Protein AF-A0A9D6UHB9-F1 (afdb_monomer_lite)

Foldseek 3Di:
DPPLVVLVVLLVVLCVVLVVVVVLLVVLVVCVVPVVVVQVVLCVVKHDDDDDDQFWADDDPPFDFDDPVLLVVLLCVVCVQWDFDDWDDAPDQGGWIKTATHHPPQLDPPDGQWIWTAHRGPRDTSDTGDPVPDMPSRVVNSCSVSQNCLSSVPPVRNVVNVVSVCSVVSSVVSVVVNVVVVVVVVVVVVD

Sequence (191 aa):
ASAERLAYDVHRRVGIYCAAILLVMLSTGIAMIFKPATRSVTTLFSPVRPKIDFGKSKPLPGQSPIGVGAAVAVADEIFPDGRLHWILLPSAPSGVYVVGKQSDDEPNQTKTSRNVGVDQYSGEVLQVQDRNGFTAGEKFLEWLFPLHSGEAFGAVGRSIVLFIGLTPLALYVTGFLRWRQRRRGRRRAKY

pLDDT: mean 92.65, std 6.05, range [52.09, 97.88]

Secondary structure (DSSP, 8-state):
--HHHHHHHHHHHHHHHHHHHHHHHHHHHHHHHSHHHHHHHHHTTS--PPPPP-----PPTTPPPPPHHHHHHHHHHH-TTPEEEEEEPP-STT-EEEEEEE-TT-S-SSS-SEEEEEETTT--EEEEE-GGG--HHHHHHHHHHHHHHSGGGHHHHHHHHHHHHHHHHHHHHHHHHHHHHHHHHHHHTT-

Structure (mmCIF, N/CA/C/O backbone):
data_AF-A0A9D6UHB9-F1
#
_entry.id   AF-A0A9D6UHB9-F1
#
loop_
_atom_site.group_PDB
_atom_site.id
_atom_site.type_symbol
_atom_site.label_atom_id
_atom_site.label_alt_id
_atom_site.label_comp_id
_atom_site.label_asym_id
_atom_site.label_entity_id
_atom_site.label_seq_id
_atom_site.pdbx_PDB_ins_code
_atom_site.Cartn_x
_atom_site.Cartn_y
_atom_site.Cartn_z
_atom_site.occupancy
_atom_site.B_iso_or_equiv
_atom_site.auth_seq_id
_atom_site.auth_comp_id
_atom_site.auth_asym_id
_atom_site.auth_atom_id
_atom_site.pdbx_PDB_model_num
ATOM 1 N N . ALA A 1 1 ? 23.467 -4.713 -37.713 1.00 59.69 1 ALA A N 1
ATOM 2 C CA . ALA A 1 1 ? 23.248 -3.283 -37.385 1.00 59.69 1 ALA A CA 1
ATOM 3 C C . ALA A 1 1 ? 24.400 -2.780 -36.511 1.00 59.69 1 ALA A C 1
ATOM 5 O O . ALA A 1 1 ? 24.871 -3.552 -35.688 1.00 59.69 1 ALA A O 1
ATOM 6 N N . SER A 1 2 ? 24.877 -1.536 -36.677 1.00 84.19 2 SER A N 1
ATOM 7 C CA . SER A 1 2 ? 25.920 -0.977 -35.791 1.00 84.19 2 SER A CA 1
ATOM 8 C C . SER A 1 2 ? 25.420 -0.920 -34.341 1.00 84.19 2 SER A C 1
ATOM 10 O O . SER A 1 2 ? 24.263 -0.558 -34.112 1.00 84.19 2 SER A O 1
ATOM 12 N N . ALA A 1 3 ? 26.290 -1.226 -33.372 1.00 82.38 3 ALA A N 1
ATOM 13 C CA . ALA A 1 3 ? 25.985 -1.167 -31.937 1.00 82.38 3 ALA A CA 1
ATOM 14 C C . ALA A 1 3 ? 25.422 0.202 -31.501 1.00 82.38 3 ALA A C 1
ATOM 16 O O . ALA A 1 3 ? 24.657 0.304 -30.543 1.00 82.38 3 ALA A O 1
ATOM 17 N N . GLU A 1 4 ? 25.758 1.262 -32.239 1.00 84.19 4 GLU A N 1
ATOM 18 C CA . GLU A 1 4 ? 25.218 2.599 -32.018 1.00 84.19 4 GLU A CA 1
ATOM 19 C C . GLU A 1 4 ? 23.741 2.747 -32.385 1.00 84.19 4 GLU A C 1
AT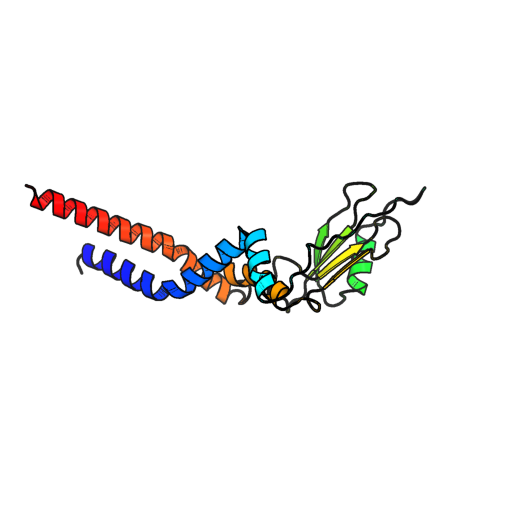OM 21 O O . GLU A 1 4 ? 22.981 3.397 -31.665 1.00 84.19 4 GLU A O 1
ATOM 26 N N . ARG A 1 5 ? 23.340 2.154 -33.516 1.00 87.56 5 ARG A N 1
ATOM 27 C CA . ARG A 1 5 ? 21.947 2.163 -33.974 1.00 87.56 5 ARG A CA 1
ATOM 28 C C . ARG A 1 5 ? 21.094 1.293 -33.061 1.00 87.56 5 ARG A C 1
ATOM 30 O O . ARG A 1 5 ? 20.035 1.734 -32.642 1.00 87.56 5 ARG A O 1
ATOM 37 N N . LEU A 1 6 ? 21.617 0.135 -32.652 1.00 89.88 6 LEU A N 1
ATOM 38 C CA . LEU A 1 6 ? 20.925 -0.767 -31.733 1.00 89.88 6 LEU A CA 1
ATOM 39 C C . LEU A 1 6 ? 20.586 -0.090 -30.395 1.00 89.88 6 LEU A C 1
ATOM 41 O O . LEU A 1 6 ? 19.433 -0.122 -29.978 1.00 89.88 6 LEU A O 1
ATOM 45 N N . ALA A 1 7 ? 21.556 0.567 -29.746 1.00 90.31 7 ALA A N 1
ATOM 46 C CA . ALA A 1 7 ? 21.314 1.246 -28.469 1.00 90.31 7 ALA A CA 1
ATOM 47 C C . ALA A 1 7 ? 20.257 2.358 -28.590 1.00 90.31 7 ALA A C 1
ATOM 49 O O . ALA A 1 7 ? 19.406 2.503 -27.716 1.00 90.31 7 ALA A O 1
ATOM 50 N N . TYR A 1 8 ? 20.293 3.124 -29.684 1.00 91.88 8 TYR A N 1
ATOM 51 C CA . TYR A 1 8 ? 19.308 4.171 -29.950 1.00 91.88 8 TYR A CA 1
ATOM 52 C C . TYR A 1 8 ? 17.908 3.602 -30.226 1.00 91.88 8 TYR A C 1
ATOM 54 O O . TYR A 1 8 ? 16.931 4.084 -29.653 1.00 91.88 8 TYR A O 1
ATOM 62 N N . ASP A 1 9 ? 17.810 2.571 -31.066 1.00 93.25 9 ASP A N 1
ATOM 63 C CA . ASP A 1 9 ? 16.535 1.964 -31.449 1.00 93.25 9 ASP A CA 1
ATOM 64 C C . ASP A 1 9 ? 15.857 1.285 -30.258 1.00 93.25 9 ASP A C 1
ATOM 66 O O . ASP A 1 9 ? 14.656 1.471 -30.059 1.00 93.25 9 ASP A O 1
ATOM 70 N N . VAL A 1 10 ? 16.619 0.557 -29.432 1.00 92.69 10 VAL A N 1
ATOM 71 C CA . VAL A 1 10 ? 16.109 -0.054 -28.196 1.00 92.69 10 VAL A CA 1
ATOM 72 C C . VAL A 1 10 ? 15.600 1.025 -27.247 1.00 92.69 10 VAL A C 1
ATOM 74 O O . VAL A 1 10 ? 14.451 0.947 -26.823 1.00 92.69 10 VAL A O 1
ATOM 77 N N . HIS A 1 11 ? 16.396 2.065 -26.972 1.00 95.00 11 HIS A N 1
ATOM 78 C CA . HIS A 1 11 ? 15.985 3.150 -26.077 1.00 95.00 11 HIS A CA 1
ATOM 79 C C . HIS A 1 11 ? 14.681 3.808 -26.542 1.00 95.00 11 HIS A C 1
ATOM 81 O O . HIS A 1 11 ? 13.745 3.971 -25.762 1.00 95.00 11 HIS A O 1
ATOM 87 N N . ARG A 1 12 ? 14.597 4.155 -27.834 1.00 95.12 12 ARG A N 1
ATOM 88 C CA . ARG A 1 12 ? 13.430 4.838 -28.403 1.00 95.12 12 ARG A CA 1
ATOM 89 C C . ARG A 1 12 ? 12.178 3.966 -28.361 1.00 95.12 12 ARG A C 1
ATOM 91 O O . ARG A 1 12 ? 11.119 4.453 -27.981 1.00 95.12 12 ARG A O 1
ATOM 98 N N . ARG A 1 13 ? 12.288 2.699 -28.775 1.00 95.31 13 ARG A N 1
ATOM 99 C CA . ARG A 1 13 ? 11.146 1.774 -28.855 1.00 95.31 13 ARG A CA 1
ATOM 100 C C . ARG A 1 13 ? 10.652 1.383 -27.470 1.00 95.31 13 ARG A C 1
ATOM 102 O O . ARG A 1 13 ? 9.473 1.531 -27.188 1.00 95.31 13 ARG A O 1
ATOM 109 N N . VAL A 1 14 ? 11.552 0.942 -26.595 1.00 94.25 14 VAL A N 1
ATOM 110 C CA . VAL A 1 14 ? 11.188 0.580 -25.220 1.00 94.25 14 VAL A CA 1
ATOM 111 C C . VAL A 1 14 ? 10.579 1.787 -24.505 1.00 94.25 14 VAL A C 1
ATOM 113 O O . VAL A 1 14 ? 9.529 1.664 -23.885 1.00 94.25 14 VAL A O 1
ATOM 116 N N . GLY A 1 15 ? 11.175 2.972 -24.668 1.00 94.31 15 GLY A N 1
ATOM 117 C CA . GLY A 1 15 ? 10.653 4.202 -24.083 1.00 94.31 15 GLY A CA 1
ATOM 118 C C . GLY A 1 15 ? 9.221 4.503 -24.519 1.00 94.31 15 GLY A C 1
ATOM 119 O O . GLY A 1 15 ? 8.365 4.692 -23.663 1.00 94.31 15 GLY A O 1
ATOM 120 N N . ILE A 1 16 ? 8.937 4.510 -25.828 1.00 95.50 16 ILE A N 1
ATOM 121 C CA . ILE A 1 16 ? 7.604 4.885 -26.328 1.00 95.50 16 ILE A CA 1
ATOM 122 C C . ILE A 1 16 ? 6.527 3.852 -25.977 1.00 95.50 16 ILE A C 1
ATOM 124 O O . ILE A 1 16 ? 5.425 4.239 -25.601 1.00 95.50 16 ILE A O 1
ATOM 128 N N . TYR A 1 17 ? 6.842 2.554 -26.042 1.00 95.00 17 TYR A N 1
ATOM 129 C CA . TYR A 1 17 ? 5.866 1.500 -25.748 1.00 95.00 17 TYR A CA 1
ATOM 130 C C . TYR A 1 17 ? 5.566 1.379 -24.252 1.00 95.00 17 TYR A C 1
ATOM 132 O O . TYR A 1 17 ? 4.432 1.095 -23.878 1.00 95.00 17 TYR A O 1
ATOM 140 N N . CYS A 1 18 ? 6.551 1.631 -23.389 1.00 95.75 18 CYS A N 1
ATOM 141 C CA . CYS A 1 18 ? 6.365 1.540 -21.942 1.00 95.75 18 CYS A CA 1
ATOM 142 C C . CYS A 1 18 ? 5.934 2.866 -21.297 1.00 95.75 18 CYS A C 1
ATOM 144 O O . CYS A 1 18 ? 5.540 2.853 -20.133 1.00 95.75 18 CYS A O 1
ATOM 146 N N . ALA A 1 19 ? 5.978 3.998 -22.012 1.00 95.19 19 ALA A N 1
ATOM 147 C CA . ALA A 1 19 ? 5.733 5.333 -21.453 1.00 95.19 19 ALA A CA 1
ATOM 148 C C . ALA A 1 19 ? 4.401 5.449 -20.701 1.00 95.19 19 ALA A C 1
ATOM 150 O O . ALA A 1 19 ? 4.377 5.967 -19.588 1.00 95.19 19 ALA A O 1
ATOM 151 N N . ALA A 1 20 ? 3.308 4.946 -21.281 1.00 93.94 20 ALA A N 1
ATOM 152 C CA . ALA A 1 20 ? 1.986 5.035 -20.664 1.00 93.94 20 ALA A CA 1
ATOM 153 C C . ALA A 1 20 ? 1.929 4.289 -19.319 1.00 93.94 20 ALA A C 1
ATOM 155 O O . ALA A 1 20 ? 1.454 4.834 -18.325 1.00 93.94 20 ALA A O 1
ATOM 156 N N . ILE A 1 21 ? 2.473 3.070 -19.262 1.00 93.06 21 ILE A N 1
ATOM 157 C CA . ILE A 1 21 ? 2.468 2.263 -18.034 1.00 93.06 21 ILE A CA 1
ATOM 158 C C . ILE A 1 21 ? 3.448 2.842 -17.006 1.00 93.06 21 ILE A C 1
ATOM 160 O O . ILE A 1 21 ? 3.121 2.932 -15.825 1.00 93.06 21 ILE A O 1
ATOM 164 N N . LEU A 1 22 ? 4.616 3.320 -17.446 1.00 95.44 22 LEU A N 1
ATOM 165 C CA . LEU A 1 22 ? 5.566 4.022 -16.581 1.00 95.44 22 LEU A CA 1
ATOM 166 C C . LEU A 1 22 ? 4.965 5.291 -15.975 1.00 95.44 22 LEU A C 1
ATOM 168 O O . LEU A 1 22 ? 5.241 5.589 -14.816 1.00 95.44 22 LEU A O 1
ATOM 172 N N . LEU A 1 23 ? 4.128 6.017 -16.720 1.00 95.56 23 LEU A N 1
ATOM 173 C CA . LEU A 1 23 ? 3.424 7.187 -16.203 1.00 95.56 23 LEU A CA 1
ATOM 174 C C . LEU A 1 23 ? 2.442 6.791 -15.095 1.00 95.56 23 LEU A C 1
ATOM 176 O O . LEU A 1 23 ? 2.453 7.409 -14.036 1.00 95.56 23 LEU A O 1
ATOM 180 N N . VAL A 1 24 ? 1.662 5.723 -15.286 1.00 94.25 24 VAL A N 1
ATOM 181 C CA . VAL A 1 24 ? 0.773 5.191 -14.237 1.00 94.25 24 VAL A CA 1
ATOM 182 C C . VAL A 1 24 ? 1.570 4.766 -13.000 1.00 94.25 24 VAL A C 1
ATOM 184 O O . VAL A 1 24 ? 1.197 5.113 -11.876 1.00 94.25 24 VAL A O 1
ATOM 187 N N . MET A 1 25 ? 2.693 4.065 -13.177 1.00 95.88 25 MET A N 1
ATOM 188 C CA . MET A 1 25 ? 3.566 3.664 -12.068 1.00 95.88 25 MET A CA 1
ATOM 189 C C . MET A 1 25 ? 4.157 4.867 -11.329 1.00 95.88 25 MET A C 1
ATOM 191 O O . MET A 1 25 ? 4.183 4.881 -10.099 1.00 95.88 25 MET A O 1
ATOM 195 N N . LEU A 1 26 ? 4.591 5.894 -12.061 1.00 96.00 26 LEU A N 1
ATOM 196 C CA . LEU A 1 26 ? 5.088 7.138 -11.486 1.00 96.00 26 LEU A CA 1
ATOM 197 C C . LEU A 1 26 ? 3.994 7.842 -10.677 1.00 96.00 26 LEU A C 1
ATOM 199 O O . LEU A 1 26 ? 4.214 8.174 -9.515 1.00 96.00 26 LEU A O 1
ATOM 203 N N . SER A 1 27 ? 2.808 8.033 -11.258 1.00 95.56 27 SER A N 1
ATOM 204 C CA . SER A 1 27 ? 1.685 8.709 -10.604 1.00 95.56 27 SER A CA 1
ATOM 205 C C . SER A 1 27 ? 1.232 7.978 -9.342 1.00 95.56 27 SER A C 1
ATOM 207 O O . SER A 1 27 ? 1.066 8.605 -8.298 1.00 95.56 27 SER A O 1
ATOM 209 N N . THR A 1 28 ? 1.087 6.652 -9.402 1.00 95.81 28 THR A N 1
ATOM 210 C CA . THR A 1 28 ? 0.731 5.835 -8.231 1.00 95.81 28 THR A CA 1
ATOM 211 C C . THR A 1 28 ? 1.837 5.842 -7.172 1.00 95.81 28 THR A C 1
ATOM 213 O O . THR A 1 28 ? 1.540 5.975 -5.987 1.00 95.81 28 THR A O 1
ATOM 216 N N . GLY A 1 29 ? 3.112 5.796 -7.572 1.00 95.56 29 GLY A N 1
ATOM 217 C CA . GLY A 1 29 ? 4.254 5.900 -6.658 1.00 95.56 29 GLY A CA 1
ATOM 218 C C . GLY A 1 29 ? 4.295 7.236 -5.910 1.00 95.56 29 GLY A C 1
ATOM 219 O O . GLY A 1 29 ? 4.386 7.256 -4.681 1.00 95.56 29 GLY A O 1
ATOM 220 N N . ILE A 1 30 ? 4.140 8.351 -6.635 1.00 96.38 30 ILE A N 1
ATOM 221 C CA . ILE A 1 30 ? 4.024 9.705 -6.063 1.00 96.38 30 ILE A CA 1
ATOM 222 C C . ILE A 1 30 ? 2.832 9.772 -5.100 1.00 96.38 30 ILE A C 1
ATOM 224 O O . ILE A 1 30 ? 2.956 10.286 -3.988 1.00 96.38 30 ILE A O 1
ATOM 228 N N . ALA A 1 31 ? 1.689 9.211 -5.494 1.00 95.75 31 ALA A N 1
ATOM 229 C CA . ALA A 1 31 ? 0.485 9.229 -4.676 1.00 95.75 31 ALA A CA 1
ATOM 230 C C . ALA A 1 31 ? 0.645 8.452 -3.352 1.00 95.75 31 ALA A C 1
ATOM 232 O O . ALA A 1 31 ? 0.109 8.832 -2.310 1.00 95.75 31 ALA A O 1
ATOM 233 N N . MET A 1 32 ? 1.416 7.363 -3.357 1.00 94.75 32 MET A N 1
ATOM 234 C CA . MET A 1 32 ? 1.655 6.561 -2.156 1.00 94.75 32 MET A CA 1
ATOM 235 C C . MET A 1 32 ? 2.674 7.173 -1.193 1.00 94.75 32 MET A C 1
ATOM 237 O O . MET A 1 32 ? 2.571 6.929 0.015 1.00 94.75 32 MET A O 1
ATOM 241 N N . ILE A 1 33 ? 3.653 7.933 -1.697 1.00 95.94 33 ILE A N 1
ATOM 242 C CA . ILE A 1 33 ? 4.673 8.572 -0.854 1.00 95.94 33 ILE A CA 1
ATOM 243 C C . ILE A 1 33 ? 4.160 9.893 -0.262 1.00 95.94 33 ILE A C 1
ATOM 245 O O . ILE A 1 33 ? 4.313 10.125 0.936 1.00 95.94 33 ILE A O 1
ATOM 249 N N . PHE A 1 34 ? 3.444 10.712 -1.040 1.00 95.50 34 PHE A N 1
ATOM 250 C CA . PHE A 1 34 ? 2.913 12.008 -0.600 1.00 95.50 34 PHE A CA 1
ATOM 251 C C . PHE A 1 34 ? 1.454 11.924 -0.127 1.00 95.50 34 PHE A C 1
ATOM 253 O O . PHE A 1 34 ? 0.611 12.732 -0.515 1.00 95.50 34 PHE A O 1
ATOM 260 N N . LYS A 1 35 ? 1.152 10.967 0.762 1.00 92.19 35 LYS A N 1
ATOM 261 C CA . LYS A 1 35 ? -0.225 10.664 1.208 1.00 92.19 35 LYS A CA 1
ATOM 262 C C . LYS A 1 35 ? -1.053 11.880 1.647 1.00 92.19 35 LYS A C 1
ATOM 264 O O . LYS A 1 35 ? -2.229 11.907 1.289 1.00 92.19 35 LYS A O 1
ATOM 269 N N . PRO A 1 36 ? -0.520 12.864 2.408 1.00 93.88 36 PRO A N 1
ATOM 270 C CA . PRO A 1 36 ? -1.302 14.041 2.784 1.00 93.88 36 PRO A CA 1
ATOM 271 C C . PRO A 1 36 ? -1.751 14.842 1.559 1.00 93.88 36 PRO A C 1
ATOM 273 O O . PRO A 1 36 ? -2.936 15.121 1.421 1.00 93.88 36 PRO A O 1
ATOM 276 N N . ALA A 1 37 ? -0.830 15.115 0.628 1.00 95.12 37 ALA A N 1
ATOM 277 C CA . ALA A 1 37 ? -1.132 15.837 -0.604 1.00 95.12 37 ALA A CA 1
ATOM 278 C C . ALA A 1 37 ? -2.114 15.056 -1.487 1.00 95.12 37 ALA A C 1
ATOM 280 O O . ALA A 1 37 ? -3.079 15.622 -1.991 1.00 95.12 37 ALA A O 1
ATOM 281 N N . THR A 1 38 ? -1.919 13.743 -1.625 1.00 95.56 38 THR A N 1
ATOM 282 C CA . THR A 1 38 ? -2.836 12.879 -2.378 1.00 95.56 38 THR A CA 1
ATOM 283 C C . THR A 1 38 ? -4.233 12.897 -1.782 1.00 95.56 38 THR A C 1
ATOM 285 O O . THR A 1 38 ? -5.186 13.089 -2.524 1.00 95.56 38 THR A O 1
ATOM 288 N N . ARG A 1 39 ? -4.370 12.779 -0.455 1.00 94.50 39 ARG A N 1
ATOM 289 C CA . ARG A 1 39 ? -5.669 12.892 0.220 1.00 94.50 39 ARG A CA 1
ATOM 290 C C . ARG A 1 39 ? -6.323 14.246 -0.046 1.00 94.50 39 ARG A C 1
ATOM 292 O O . ARG A 1 39 ? -7.484 14.255 -0.433 1.00 94.50 39 ARG A O 1
ATOM 299 N N . SER A 1 40 ? -5.587 15.351 0.088 1.00 94.50 40 SER A N 1
ATOM 300 C CA . SER A 1 40 ? -6.104 16.699 -0.193 1.00 94.50 40 SER A CA 1
ATOM 301 C C . SER A 1 40 ? -6.598 16.849 -1.634 1.00 94.50 40 SER A C 1
ATOM 303 O O . SER A 1 40 ? -7.678 17.385 -1.866 1.00 94.50 40 SER A O 1
ATOM 305 N N . VAL A 1 41 ? -5.849 16.340 -2.614 1.00 95.06 41 VAL A N 1
ATOM 306 C CA . VAL A 1 41 ? -6.275 16.376 -4.021 1.00 95.06 41 VAL A CA 1
ATOM 307 C C . VAL A 1 41 ? -7.497 15.485 -4.238 1.00 95.06 41 VAL A C 1
ATOM 309 O O . VAL A 1 41 ? -8.453 15.914 -4.873 1.00 95.06 41 VAL A O 1
ATOM 312 N N . THR A 1 42 ? -7.519 14.274 -3.677 1.00 95.94 42 THR A N 1
ATOM 313 C CA . THR A 1 42 ? -8.672 13.368 -3.786 1.00 95.94 42 THR A CA 1
ATOM 314 C C . THR A 1 42 ? -9.934 13.981 -3.177 1.00 95.94 42 THR A C 1
ATOM 316 O O . THR A 1 42 ? -11.003 13.843 -3.769 1.00 95.94 42 THR A O 1
ATOM 319 N N . THR A 1 43 ? -9.821 14.723 -2.067 1.00 95.38 43 THR A N 1
ATOM 320 C CA . THR A 1 43 ? -10.969 15.405 -1.443 1.00 95.38 43 THR A CA 1
ATOM 321 C C . THR A 1 43 ? -11.630 16.461 -2.325 1.00 95.38 43 THR A C 1
ATOM 323 O O . THR A 1 43 ? -12.801 16.754 -2.106 1.00 95.38 43 THR A O 1
ATOM 326 N N . LEU A 1 44 ? -10.938 16.980 -3.348 1.00 95.88 44 LEU A N 1
ATOM 327 C CA . LEU A 1 44 ? -11.537 17.888 -4.335 1.00 95.88 44 LEU A CA 1
ATOM 328 C C . LEU A 1 44 ? -12.560 17.184 -5.241 1.00 95.88 44 LEU A C 1
ATOM 330 O O . LEU A 1 44 ? -13.430 17.844 -5.798 1.00 95.88 44 LEU A O 1
ATOM 334 N N . PHE A 1 45 ? -12.456 15.860 -5.392 1.00 95.31 45 PHE A N 1
ATOM 335 C CA . PHE A 1 45 ? -13.311 15.059 -6.275 1.00 95.31 45 PHE A CA 1
ATOM 336 C C . PHE A 1 45 ? -14.284 14.155 -5.508 1.00 95.31 45 PHE A C 1
ATOM 338 O O . PHE A 1 45 ? -15.379 13.880 -5.986 1.00 95.31 45 PHE A O 1
ATOM 345 N N . SER A 1 46 ? -13.893 13.666 -4.329 1.00 96.75 46 SER A N 1
ATOM 346 C CA . SER A 1 46 ? -14.738 12.849 -3.455 1.00 96.75 46 SER A CA 1
ATOM 347 C C . SER A 1 46 ? -14.283 12.984 -2.002 1.00 96.75 46 SER A C 1
ATOM 349 O O . SER A 1 46 ? -13.081 12.893 -1.755 1.00 96.75 46 SER A O 1
ATOM 351 N N . PRO A 1 47 ? -15.198 13.063 -1.018 1.00 94.62 47 PRO A N 1
ATOM 352 C CA . PRO A 1 47 ? -14.836 13.088 0.397 1.00 94.62 47 PRO A CA 1
ATOM 353 C C . PRO A 1 47 ? -13.936 11.908 0.773 1.00 94.62 47 PRO A C 1
ATOM 355 O O . PRO A 1 47 ? -14.145 10.797 0.290 1.00 94.62 47 PRO A O 1
ATOM 358 N N . VAL A 1 48 ? -12.958 12.132 1.646 1.00 93.56 48 VAL A N 1
ATOM 359 C CA . VAL A 1 48 ? -12.094 11.088 2.214 1.00 93.56 48 VAL A CA 1
ATOM 360 C C . VAL A 1 48 ? -12.135 11.259 3.720 1.00 93.56 48 VAL A C 1
ATOM 362 O O . VAL A 1 48 ? -11.823 12.343 4.218 1.00 93.56 48 VAL A O 1
ATOM 365 N N . ARG A 1 49 ? -12.523 10.216 4.456 1.00 91.25 49 ARG A N 1
ATOM 366 C CA . ARG A 1 49 ? -12.616 10.328 5.910 1.00 91.25 49 ARG A CA 1
ATOM 367 C C . ARG A 1 49 ? -11.224 10.487 6.534 1.00 91.25 49 ARG A C 1
ATOM 369 O O . ARG A 1 49 ? -10.209 10.043 5.969 1.00 91.25 49 ARG A O 1
ATOM 376 N N . PRO A 1 50 ? -11.152 11.103 7.725 1.00 88.12 50 PRO A N 1
ATOM 377 C CA . PRO A 1 50 ? -9.958 11.047 8.552 1.00 88.12 50 PRO A CA 1
ATOM 378 C C . PRO A 1 50 ? -9.473 9.607 8.733 1.00 88.12 50 PRO A C 1
ATOM 380 O O . PRO A 1 50 ? -10.209 8.640 8.534 1.00 88.12 50 PRO A O 1
ATOM 383 N N . LYS A 1 51 ? -8.193 9.452 9.081 1.00 85.38 51 LYS A N 1
ATOM 384 C CA . LYS A 1 51 ? -7.683 8.128 9.446 1.00 85.38 51 LYS A CA 1
ATOM 385 C C . LYS A 1 51 ? -8.523 7.604 10.614 1.00 85.38 51 LYS A C 1
ATOM 387 O O . LYS A 1 51 ? -8.769 8.356 11.551 1.00 85.38 51 LYS A O 1
ATOM 392 N N . ILE A 1 52 ? -8.950 6.347 10.523 1.00 87.75 52 ILE A N 1
ATOM 393 C CA . ILE A 1 52 ? -9.767 5.737 11.563 1.00 87.75 52 ILE A CA 1
ATOM 394 C C . ILE A 1 52 ? -9.001 5.718 12.891 1.00 87.75 52 ILE A C 1
ATOM 396 O O . ILE A 1 52 ? -7.806 5.403 12.921 1.00 87.75 52 ILE A O 1
ATOM 400 N N . ASP A 1 53 ? -9.693 6.099 13.956 1.00 91.38 53 ASP A N 1
ATOM 401 C CA . ASP A 1 53 ? -9.245 5.941 15.332 1.00 91.38 53 ASP A CA 1
ATOM 402 C C . ASP A 1 53 ? -9.995 4.737 15.904 1.00 91.38 53 ASP A C 1
ATOM 404 O O . ASP A 1 53 ? -11.223 4.717 15.893 1.00 91.38 53 ASP A O 1
ATOM 408 N N . PHE A 1 54 ? -9.261 3.714 16.342 1.00 92.00 54 PHE A N 1
ATOM 409 C CA . PHE A 1 54 ? -9.854 2.509 16.933 1.00 92.00 54 PHE A CA 1
ATOM 410 C C . PHE A 1 54 ? -10.221 2.706 18.412 1.00 92.00 54 PHE A C 1
ATOM 412 O O . PHE A 1 54 ? -10.636 1.759 19.076 1.00 92.00 54 PHE A O 1
ATOM 419 N N . GLY A 1 55 ? -10.075 3.928 18.930 1.00 90.81 55 GLY A N 1
ATOM 420 C CA . GLY A 1 55 ? -10.413 4.278 20.296 1.00 90.81 55 GLY A CA 1
ATOM 421 C C . GLY A 1 55 ? -9.346 3.831 21.291 1.00 90.81 55 GLY A C 1
ATOM 422 O O . GLY A 1 55 ? -8.173 3.641 20.961 1.00 90.81 55 GLY A O 1
ATOM 423 N N . LYS A 1 56 ? -9.759 3.707 22.552 1.00 93.69 56 LYS A N 1
ATOM 424 C CA . LYS A 1 56 ? -8.910 3.282 23.668 1.00 93.69 56 LYS A CA 1
ATOM 425 C C . LYS A 1 56 ? -9.673 2.290 24.521 1.00 93.69 56 LYS A C 1
ATOM 427 O O . LYS A 1 56 ? -10.841 2.539 24.817 1.00 93.69 56 LYS A O 1
ATOM 432 N N . SER A 1 57 ? -8.990 1.242 24.968 1.00 92.88 57 SER A N 1
ATOM 433 C CA . SER A 1 57 ? -9.598 0.320 25.920 1.00 92.88 57 SER A CA 1
ATOM 434 C C . SER A 1 57 ? -9.686 0.936 27.307 1.00 92.88 57 SER A C 1
ATOM 436 O O . SER A 1 57 ? -8.871 1.795 27.678 1.00 92.88 57 SER A O 1
ATOM 438 N N . LYS A 1 58 ? -10.656 0.471 28.090 1.00 92.19 58 LYS A N 1
ATOM 439 C CA . LYS A 1 58 ? -10.857 0.902 29.476 1.00 92.19 58 LYS A CA 1
ATOM 440 C C . LYS A 1 58 ? -10.489 -0.229 30.437 1.00 92.19 58 LYS A C 1
ATOM 442 O O . LYS A 1 58 ? -11.227 -1.206 30.512 1.00 92.19 58 LYS A O 1
ATOM 447 N N . PRO A 1 59 ? -9.393 -0.095 31.207 1.00 88.38 59 PRO A N 1
ATOM 448 C CA . PRO A 1 59 ? -9.048 -1.065 32.237 1.00 88.38 59 PRO A CA 1
ATOM 449 C C . PRO A 1 59 ? -10.193 -1.278 33.220 1.00 88.38 59 PRO A C 1
ATOM 451 O O . PRO A 1 59 ? -10.642 -0.335 33.875 1.00 88.38 59 PRO A O 1
ATOM 454 N N . LEU A 1 60 ? -10.639 -2.526 33.335 1.00 85.81 60 LEU A N 1
ATOM 455 C CA . LEU A 1 60 ? -11.618 -2.937 34.330 1.00 85.81 60 LEU A CA 1
ATOM 456 C C . LEU A 1 60 ? -10.880 -3.468 35.572 1.00 85.81 60 LEU A C 1
ATOM 458 O O . LEU A 1 60 ? -10.019 -4.344 35.439 1.00 85.81 60 LEU A O 1
ATOM 462 N N . PRO A 1 61 ? -11.164 -2.947 36.784 1.00 84.25 61 PRO A N 1
ATOM 463 C CA . PRO A 1 61 ? -10.489 -3.388 38.001 1.00 84.25 61 PRO A CA 1
ATOM 464 C C . PRO A 1 61 ? -10.603 -4.903 38.203 1.00 84.25 61 PRO A C 1
ATOM 466 O O . PRO A 1 61 ? -11.700 -5.455 38.206 1.00 84.25 61 PRO A O 1
ATOM 469 N N . GLY A 1 62 ? -9.462 -5.574 38.383 1.00 81.94 62 GLY A N 1
ATOM 470 C CA . GLY A 1 62 ? -9.409 -7.015 38.648 1.00 81.94 62 GLY A CA 1
ATOM 471 C C . GLY A 1 62 ? -9.647 -7.920 37.435 1.00 81.94 62 GLY A C 1
ATOM 472 O O . GLY A 1 62 ? -9.622 -9.137 37.599 1.00 81.94 62 GLY A O 1
ATOM 473 N N . GLN A 1 63 ? -9.837 -7.371 36.230 1.00 85.44 63 GLN A N 1
ATOM 474 C CA . GLN A 1 63 ? -9.927 -8.168 35.007 1.00 85.44 63 GLN A CA 1
ATOM 475 C C . GLN A 1 63 ? -8.602 -8.169 34.248 1.00 85.44 63 GLN A C 1
ATOM 477 O O . GLN A 1 63 ? -7.984 -7.129 34.011 1.00 85.44 63 GLN A O 1
ATOM 482 N N . SER A 1 64 ? -8.167 -9.361 33.851 1.00 88.50 64 SER A N 1
ATOM 483 C CA . SER A 1 64 ? -7.092 -9.510 32.874 1.00 88.50 64 SER A CA 1
ATOM 484 C C . SER A 1 64 ? -7.623 -9.244 31.463 1.00 88.50 64 SER A C 1
ATOM 486 O O . SER A 1 64 ? -8.803 -9.497 31.215 1.00 88.50 64 SER A O 1
ATOM 488 N N . PRO A 1 65 ? -6.775 -8.764 30.537 1.00 92.69 65 PRO A N 1
ATOM 489 C CA . PRO A 1 65 ? -7.172 -8.632 29.148 1.00 92.69 65 PRO A CA 1
ATOM 490 C C . PRO A 1 65 ? -7.659 -9.959 28.560 1.00 92.69 65 PRO A C 1
ATOM 492 O O . PRO A 1 65 ? -7.151 -11.030 28.907 1.00 92.69 65 PRO A O 1
ATOM 495 N N . ILE A 1 66 ? -8.620 -9.881 27.645 1.00 94.56 66 ILE A N 1
ATOM 496 C CA . ILE A 1 66 ? -9.106 -11.021 26.878 1.00 94.56 66 ILE A CA 1
ATOM 497 C C . ILE A 1 66 ? -7.965 -11.649 26.073 1.00 94.56 66 ILE A C 1
ATOM 499 O O . ILE A 1 66 ? -7.014 -10.988 25.653 1.00 94.56 66 ILE A O 1
ATOM 503 N N . GLY A 1 67 ? -8.076 -12.950 25.819 1.00 94.12 67 GLY A N 1
ATOM 504 C CA . GLY A 1 67 ? -7.144 -13.638 24.935 1.00 94.12 67 GLY A CA 1
ATOM 505 C C . GLY A 1 67 ? -7.301 -13.191 23.479 1.00 94.12 67 GLY A C 1
ATOM 506 O O . GLY A 1 67 ? -8.392 -12.841 23.032 1.00 94.12 67 GLY A O 1
ATOM 507 N N . VAL A 1 68 ? -6.221 -13.309 22.702 1.00 95.69 68 VAL A N 1
ATOM 508 C CA . VAL A 1 68 ? -6.216 -13.013 21.255 1.00 95.69 68 VAL A CA 1
ATOM 509 C C . VAL A 1 68 ? -7.322 -13.772 20.514 1.00 95.69 68 VAL A C 1
ATOM 511 O O . VAL A 1 68 ? -7.977 -13.206 19.647 1.00 95.69 68 VAL A O 1
ATOM 514 N N . GLY A 1 69 ? -7.572 -15.033 20.884 1.00 96.19 69 GLY A N 1
ATOM 515 C CA . GLY A 1 69 ? -8.632 -15.843 20.279 1.00 96.19 69 GLY A CA 1
ATOM 516 C C . GLY A 1 69 ? -10.036 -15.262 20.475 1.00 96.19 69 GLY A C 1
ATOM 517 O O . GLY A 1 69 ? -10.843 -15.340 19.558 1.00 96.19 69 GLY A O 1
ATOM 518 N N . ALA A 1 70 ? -10.309 -14.619 21.616 1.00 96.31 70 ALA A N 1
ATOM 519 C CA . ALA A 1 70 ? -11.594 -13.962 21.857 1.00 96.31 70 ALA A CA 1
ATOM 520 C C . ALA A 1 70 ? -11.753 -12.714 20.976 1.00 96.31 70 ALA A C 1
ATOM 522 O O . ALA A 1 70 ? -12.799 -12.526 20.365 1.00 96.31 70 ALA A O 1
ATOM 523 N N . ALA A 1 71 ? -10.696 -11.906 20.835 1.00 96.81 71 ALA A N 1
ATOM 524 C CA . ALA A 1 71 ? -10.712 -10.757 19.929 1.00 96.81 71 ALA A CA 1
ATOM 525 C C . ALA A 1 71 ? -10.903 -11.175 18.459 1.00 96.81 71 ALA A C 1
ATOM 527 O O . ALA A 1 71 ? -11.614 -10.506 17.711 1.00 96.81 71 ALA A O 1
ATOM 528 N N . VAL A 1 72 ? -10.294 -12.293 18.044 1.00 97.62 72 VAL A N 1
ATOM 529 C CA . VAL A 1 72 ? -10.497 -12.863 16.703 1.00 97.62 72 VAL A CA 1
ATOM 530 C C . VAL A 1 72 ? -11.929 -13.361 16.531 1.00 97.62 72 VAL A C 1
ATOM 532 O O . VAL A 1 72 ? -12.536 -13.024 15.525 1.00 97.62 72 VAL A O 1
ATOM 535 N N . ALA A 1 73 ? -12.495 -14.063 17.517 1.00 97.44 73 ALA A N 1
ATOM 536 C CA . ALA A 1 73 ? -13.881 -14.530 17.460 1.00 97.44 73 ALA A CA 1
ATOM 537 C C . ALA A 1 73 ? -14.877 -13.368 17.287 1.00 97.44 73 ALA A C 1
ATOM 539 O O . ALA A 1 73 ? -15.759 -13.439 16.439 1.00 97.44 73 ALA A O 1
ATOM 540 N N . VAL A 1 74 ? -14.675 -12.252 17.998 1.00 97.19 74 VAL A N 1
ATOM 541 C CA . VAL A 1 74 ? -15.476 -11.026 17.816 1.00 97.19 74 VAL A CA 1
ATOM 542 C C . VAL A 1 74 ? -15.356 -10.479 16.386 1.00 97.19 74 VAL A C 1
ATOM 544 O O . VAL A 1 74 ? -16.339 -10.044 15.789 1.00 97.19 74 VAL A O 1
ATOM 547 N N . ALA A 1 75 ? -14.158 -10.503 15.798 1.00 97.00 75 ALA A N 1
ATOM 548 C CA . ALA A 1 75 ? -13.965 -10.073 14.414 1.00 97.00 75 ALA A CA 1
ATOM 549 C C . ALA A 1 75 ? -14.558 -11.058 13.387 1.00 97.00 75 ALA A C 1
ATOM 551 O O . ALA A 1 75 ? -14.993 -10.624 12.318 1.00 97.00 75 ALA A O 1
ATOM 552 N N . ASP A 1 76 ? -14.583 -12.355 13.699 1.00 96.88 76 ASP A N 1
ATOM 553 C CA . ASP A 1 76 ? -15.210 -13.401 12.884 1.00 96.88 76 ASP A CA 1
ATOM 554 C C . ASP A 1 76 ? -16.737 -13.238 12.841 1.00 96.88 76 ASP A C 1
ATOM 556 O O . ASP A 1 76 ? -17.338 -13.478 11.798 1.00 96.88 76 ASP A O 1
ATOM 560 N N . GLU A 1 77 ? -17.363 -12.761 13.921 1.00 96.81 77 GLU A N 1
ATOM 561 C CA . GLU A 1 77 ? -18.798 -12.439 13.934 1.00 96.81 77 GLU A CA 1
ATOM 562 C C . GLU A 1 77 ? -19.150 -11.274 12.992 1.00 96.81 77 GLU A C 1
ATOM 564 O O . GLU A 1 77 ? -20.217 -11.274 12.380 1.00 96.81 77 GLU A O 1
ATOM 569 N N . ILE A 1 78 ? -18.252 -10.292 12.842 1.00 95.94 78 ILE A N 1
ATOM 570 C CA . ILE A 1 78 ? -18.468 -9.122 11.972 1.00 95.94 78 ILE A CA 1
ATOM 571 C C . ILE A 1 78 ? -18.155 -9.442 10.508 1.00 95.94 78 ILE A C 1
ATOM 573 O O . ILE A 1 78 ? -18.896 -9.036 9.613 1.00 95.94 78 ILE A O 1
ATOM 577 N N . PHE A 1 79 ? -17.049 -10.143 10.254 1.00 95.81 79 PHE A N 1
ATOM 578 C CA . PHE A 1 79 ? -16.589 -10.503 8.911 1.00 95.81 79 PHE A CA 1
ATOM 579 C C . PHE A 1 79 ? -16.383 -12.022 8.805 1.00 95.81 79 PHE A C 1
ATOM 581 O O . PHE A 1 79 ? -15.231 -12.478 8.759 1.00 95.81 79 PHE A O 1
ATOM 588 N N . PRO A 1 80 ? -17.474 -12.810 8.752 1.00 93.69 80 PRO A N 1
ATOM 589 C CA . PRO A 1 80 ? -17.406 -14.274 8.738 1.00 93.69 80 PRO A CA 1
ATOM 590 C C . PRO A 1 80 ? -16.795 -14.833 7.448 1.00 93.69 80 PRO A C 1
ATOM 592 O O . PRO A 1 80 ? -16.251 -15.932 7.437 1.00 93.69 80 PRO A O 1
ATOM 595 N N . ASP A 1 81 ? -16.868 -14.069 6.359 1.00 91.88 81 ASP A N 1
ATOM 596 C CA . ASP A 1 81 ? -16.280 -14.366 5.052 1.00 91.88 81 ASP A CA 1
ATOM 597 C C . ASP A 1 81 ? -14.791 -13.992 4.962 1.00 91.88 81 ASP A C 1
ATOM 599 O O . ASP A 1 81 ? -14.083 -14.448 4.065 1.00 91.88 81 ASP A O 1
ATOM 603 N N . GLY A 1 82 ? -14.298 -13.155 5.876 1.00 91.38 82 GLY A N 1
ATOM 604 C CA . GLY A 1 82 ? -12.915 -12.703 5.863 1.00 91.38 82 GLY A CA 1
ATOM 605 C C . GLY A 1 82 ? -11.970 -13.750 6.446 1.00 91.38 82 GLY A C 1
ATOM 606 O O . GLY A 1 82 ? -12.234 -14.333 7.495 1.00 91.38 82 GLY A O 1
ATOM 607 N N . ARG A 1 83 ? -10.789 -13.925 5.854 1.00 94.06 83 ARG A N 1
ATOM 608 C CA . ARG A 1 83 ? -9.677 -14.636 6.503 1.00 94.06 83 ARG A CA 1
ATOM 609 C C . ARG A 1 83 ? -8.919 -13.693 7.434 1.00 94.06 83 ARG A C 1
ATOM 611 O O . ARG A 1 83 ? -8.816 -12.494 7.175 1.00 94.06 83 ARG A O 1
ATOM 618 N N . LEU A 1 84 ? -8.386 -14.225 8.530 1.00 94.81 84 LEU A N 1
ATOM 619 C CA . LEU A 1 84 ? -7.506 -13.460 9.413 1.00 94.81 84 LEU A CA 1
ATOM 620 C C . LEU A 1 84 ? -6.210 -13.095 8.667 1.00 94.81 84 LEU A C 1
ATOM 622 O O . LEU A 1 84 ? -5.540 -13.985 8.149 1.00 94.81 84 LEU A O 1
ATOM 626 N N . HIS A 1 85 ? -5.852 -11.807 8.619 1.00 95.00 85 HIS A N 1
ATOM 627 C CA . HIS A 1 85 ? -4.647 -11.325 7.920 1.00 95.00 85 HIS A CA 1
ATOM 628 C C . HIS A 1 85 ? -3.566 -10.831 8.882 1.00 95.00 85 HIS A C 1
ATOM 630 O O . HIS A 1 85 ? -2.398 -11.185 8.745 1.00 95.00 85 HIS A O 1
ATOM 636 N N . TRP A 1 86 ? -3.941 -10.027 9.878 1.00 95.31 86 TRP A N 1
ATOM 637 C CA . TRP A 1 86 ? -3.040 -9.585 10.946 1.00 95.31 86 TRP A CA 1
ATOM 638 C C . TRP A 1 86 ? -3.815 -9.218 12.206 1.00 95.31 86 TRP A C 1
ATOM 640 O O . TRP A 1 86 ? -5.021 -8.975 12.174 1.00 95.31 86 TRP A O 1
ATOM 650 N N . ILE A 1 87 ? -3.089 -9.150 13.320 1.00 96.19 87 ILE A N 1
ATOM 651 C CA . ILE A 1 87 ? -3.601 -8.686 14.606 1.00 96.19 87 ILE A CA 1
ATOM 652 C C . ILE A 1 87 ? -2.602 -7.685 15.173 1.00 96.19 87 ILE A C 1
ATOM 654 O O . ILE A 1 87 ? -1.408 -7.973 15.263 1.00 96.19 87 ILE A O 1
ATOM 658 N N . LEU A 1 88 ? -3.086 -6.512 15.563 1.00 96.00 88 LEU A N 1
ATOM 659 C CA . LEU A 1 88 ? -2.347 -5.587 16.406 1.00 96.00 88 LEU A CA 1
ATOM 660 C C . LEU A 1 88 ? -2.697 -5.889 17.857 1.00 96.00 88 LEU A C 1
ATOM 662 O O . LEU A 1 88 ? -3.858 -5.796 18.257 1.00 96.00 88 LEU A O 1
ATOM 666 N N . LEU A 1 89 ? -1.677 -6.254 18.627 1.00 95.56 89 LEU A N 1
ATOM 667 C CA . LEU A 1 89 ? -1.807 -6.508 20.054 1.00 95.56 89 LEU A CA 1
ATOM 668 C C . LEU A 1 89 ? -1.735 -5.184 20.832 1.00 95.56 89 LEU A C 1
ATOM 670 O O . LEU A 1 89 ? -0.921 -4.319 20.484 1.00 95.56 89 LEU A O 1
ATOM 674 N N . PRO A 1 90 ? -2.529 -5.021 21.903 1.00 94.12 90 PRO A N 1
ATOM 675 C CA . PRO A 1 90 ? -2.387 -3.892 22.803 1.00 94.12 90 PRO A CA 1
ATOM 676 C C . PRO A 1 90 ? -1.026 -3.960 23.509 1.00 94.12 90 PRO A C 1
ATOM 678 O O . PRO A 1 90 ? -0.648 -4.985 24.069 1.00 94.12 90 PRO A O 1
ATOM 681 N N . SER A 1 91 ? -0.282 -2.854 23.491 1.00 91.56 91 SER A N 1
ATOM 682 C CA . SER A 1 91 ? 1.024 -2.724 24.162 1.00 91.56 91 SER A CA 1
ATOM 683 C C . SER A 1 91 ? 0.963 -1.936 25.475 1.00 91.56 91 SER A C 1
ATOM 685 O O . SER A 1 91 ? 1.969 -1.798 26.166 1.00 91.56 91 SER A O 1
ATOM 687 N N . ALA A 1 92 ? -0.210 -1.406 25.819 1.00 92.25 92 ALA A N 1
ATOM 688 C CA . ALA A 1 92 ? -0.457 -0.605 27.010 1.00 92.25 92 ALA A CA 1
ATOM 689 C C . ALA A 1 92 ? -1.849 -0.926 27.583 1.00 92.25 92 ALA A C 1
ATOM 691 O O . ALA A 1 92 ? -2.701 -1.415 26.836 1.00 92.25 92 ALA A O 1
ATOM 692 N N . PRO A 1 93 ? -2.136 -0.575 28.853 1.00 91.31 93 PRO A N 1
ATOM 693 C CA . PRO A 1 93 ? -3.452 -0.797 29.459 1.00 91.31 93 PRO A CA 1
ATOM 694 C C . PRO A 1 93 ? -4.609 -0.118 28.715 1.00 91.31 93 PRO A C 1
ATOM 696 O O . PRO A 1 93 ? -5.735 -0.571 28.771 1.00 91.31 93 PRO A O 1
ATOM 699 N N . SER A 1 94 ? -4.362 0.968 27.984 1.00 93.12 94 SER A N 1
ATOM 700 C CA . SER A 1 94 ? -5.382 1.621 27.148 1.00 93.12 94 SER A CA 1
ATOM 701 C C . SER A 1 94 ? -5.332 1.202 25.674 1.00 93.12 94 SER A C 1
ATOM 703 O O . SER A 1 94 ? -6.076 1.738 24.853 1.00 93.12 94 SER A O 1
ATOM 705 N N . GLY A 1 95 ? -4.449 0.262 25.319 1.00 93.81 95 GLY A N 1
ATOM 706 C CA . GLY A 1 95 ? -4.312 -0.270 23.963 1.00 93.81 95 GLY A CA 1
ATOM 707 C C . GLY A 1 95 ? -5.549 -1.050 23.525 1.00 93.81 95 GLY A C 1
ATOM 708 O O . GLY A 1 95 ? -6.319 -1.507 24.358 1.00 93.81 95 GLY A O 1
ATOM 709 N N . VAL A 1 96 ? -5.747 -1.210 22.222 1.00 96.25 96 VAL A N 1
ATOM 710 C CA . VAL A 1 96 ? -6.920 -1.870 21.625 1.00 96.25 96 VAL A CA 1
ATOM 711 C C . VAL A 1 96 ? -6.433 -3.036 20.773 1.00 96.25 96 VAL A C 1
ATOM 713 O O . VAL A 1 96 ? -5.403 -2.906 20.105 1.00 96.25 96 VAL A O 1
ATOM 716 N N . TYR A 1 97 ? -7.150 -4.161 20.782 1.00 97.31 97 TYR A N 1
ATOM 717 C CA . TYR A 1 97 ? -6.919 -5.206 19.787 1.00 97.31 97 TYR A CA 1
ATOM 718 C C . TYR A 1 97 ? -7.449 -4.722 18.446 1.00 97.31 97 TYR A C 1
ATOM 720 O O . TYR A 1 97 ? -8.620 -4.374 18.350 1.00 97.31 97 TYR A O 1
ATOM 728 N N . VAL A 1 98 ? -6.625 -4.717 17.401 1.00 97.25 98 VAL A N 1
ATOM 729 C CA . VAL A 1 98 ? -7.126 -4.457 16.043 1.00 97.25 98 VAL A CA 1
ATOM 730 C C . VAL A 1 98 ? -6.936 -5.705 15.208 1.00 97.25 98 VAL A C 1
ATOM 732 O O . VAL A 1 98 ? -5.806 -6.132 14.977 1.00 97.25 98 VAL A O 1
ATOM 735 N N . VAL A 1 99 ? -8.041 -6.290 14.768 1.00 97.62 99 VAL A N 1
ATOM 736 C CA . VAL A 1 99 ? -8.053 -7.504 13.957 1.00 97.62 99 VAL A CA 1
ATOM 737 C C . VAL A 1 99 ? -8.328 -7.120 12.511 1.00 97.62 99 VAL A C 1
ATOM 739 O O . VAL A 1 99 ? -9.392 -6.589 12.189 1.00 97.62 99 VAL A O 1
ATOM 742 N N . GLY A 1 100 ? -7.350 -7.368 11.643 1.00 96.69 100 GLY A N 1
ATOM 743 C CA . GLY A 1 100 ? -7.472 -7.176 10.206 1.00 96.69 100 GLY A CA 1
ATOM 744 C C . GLY A 1 100 ? -7.991 -8.439 9.535 1.00 96.69 100 GLY A C 1
ATOM 745 O O . GLY A 1 100 ? -7.338 -9.487 9.570 1.00 96.69 100 GLY A O 1
ATOM 746 N N . LYS A 1 101 ? -9.154 -8.324 8.901 1.00 96.12 101 LYS A N 1
ATOM 747 C CA . LYS A 1 101 ? -9.795 -9.374 8.111 1.00 96.12 101 LYS A CA 1
ATOM 748 C C . LYS A 1 101 ? -9.636 -9.032 6.633 1.00 96.12 101 LYS A C 1
ATOM 750 O O . LYS A 1 101 ? -9.636 -7.864 6.258 1.00 96.12 101 LYS A O 1
ATOM 755 N N . GLN A 1 102 ? -9.458 -10.046 5.803 1.00 93.62 102 GLN A N 1
ATOM 756 C CA . GLN A 1 102 ? -9.231 -9.884 4.372 1.00 93.62 102 GLN A CA 1
ATOM 757 C C . GLN A 1 102 ? -10.214 -10.760 3.611 1.00 93.62 102 GLN A C 1
ATOM 759 O O . GLN A 1 102 ? -10.313 -11.948 3.907 1.00 93.62 102 GLN A O 1
ATOM 764 N N . SER A 1 103 ? -10.910 -10.201 2.629 1.00 89.56 103 SER A N 1
ATOM 765 C CA . SER A 1 103 ? -11.698 -10.993 1.688 1.00 89.56 103 SER A CA 1
ATOM 766 C C . SER A 1 103 ? -10.937 -11.243 0.381 1.00 89.56 103 SER A C 1
ATOM 768 O O . SER A 1 103 ? -10.050 -10.471 -0.008 1.00 89.56 103 SER A O 1
ATOM 770 N N . ASP A 1 104 ? -11.272 -12.336 -0.303 1.00 83.88 104 ASP A N 1
ATOM 771 C CA . ASP A 1 104 ? -10.640 -12.756 -1.560 1.00 83.88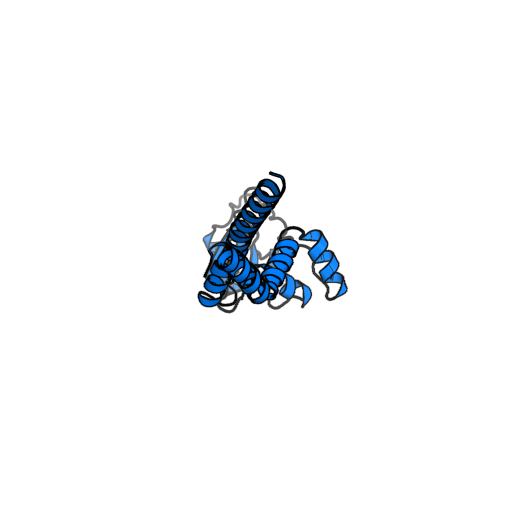 104 ASP A CA 1
ATOM 772 C C . ASP A 1 104 ? -11.006 -11.842 -2.744 1.00 83.88 104 ASP A C 1
ATOM 774 O O . ASP A 1 104 ? -10.257 -11.755 -3.715 1.00 83.88 104 ASP A O 1
ATOM 778 N N . ASP A 1 105 ? -12.127 -11.121 -2.659 1.00 84.00 105 ASP A N 1
ATOM 779 C CA . ASP A 1 105 ? -12.603 -10.183 -3.686 1.00 84.00 105 ASP A CA 1
ATOM 780 C C . ASP A 1 105 ? -11.966 -8.784 -3.586 1.00 84.00 105 ASP A C 1
ATOM 782 O O . ASP A 1 105 ? -12.156 -7.933 -4.462 1.00 84.00 105 ASP A O 1
ATOM 786 N N . GLU A 1 106 ? -11.199 -8.517 -2.527 1.00 87.94 106 GLU A N 1
ATOM 787 C CA . GLU A 1 106 ? -10.537 -7.231 -2.354 1.00 87.94 106 GLU A CA 1
ATOM 788 C C . GLU A 1 106 ? -9.363 -7.082 -3.341 1.00 87.94 106 GLU A C 1
ATOM 790 O O . GLU A 1 106 ? -8.515 -7.968 -3.455 1.00 87.94 106 GLU A O 1
ATOM 795 N N . PRO A 1 107 ? -9.239 -5.940 -4.040 1.00 85.75 107 PRO A N 1
ATOM 796 C CA . PRO A 1 107 ? -8.120 -5.715 -4.954 1.00 85.75 107 PRO A CA 1
ATOM 797 C C . PRO A 1 107 ? -6.787 -5.627 -4.203 1.00 85.75 107 PRO A C 1
ATOM 799 O O . PRO A 1 107 ? -5.743 -5.969 -4.754 1.00 85.75 107 PRO A O 1
ATOM 802 N N . ASN A 1 108 ? -6.820 -5.152 -2.954 1.00 89.25 108 ASN A N 1
ATOM 803 C CA . ASN A 1 108 ? -5.659 -5.073 -2.085 1.00 89.25 108 ASN A CA 1
ATOM 804 C C . ASN A 1 108 ? -5.575 -6.316 -1.218 1.00 89.25 108 ASN A C 1
ATOM 806 O O . ASN A 1 108 ? -6.356 -6.476 -0.294 1.00 89.25 108 ASN A O 1
ATOM 810 N N . GLN A 1 109 ? -4.611 -7.175 -1.523 1.00 87.06 109 GLN A N 1
ATOM 811 C CA . GLN A 1 109 ? -4.387 -8.431 -0.804 1.00 87.06 109 GLN A CA 1
ATOM 812 C C . GLN A 1 109 ? -3.230 -8.312 0.201 1.00 87.06 109 GLN A C 1
ATOM 814 O O . GLN A 1 109 ? -2.906 -9.266 0.907 1.00 87.06 109 GLN A O 1
ATOM 819 N N . THR A 1 110 ? -2.596 -7.137 0.266 1.00 86.75 110 THR A N 1
ATOM 820 C CA . THR A 1 110 ? -1.482 -6.847 1.174 1.00 86.75 110 THR A CA 1
ATOM 821 C C . THR A 1 110 ? -1.927 -6.025 2.387 1.00 86.75 110 THR A C 1
ATOM 823 O O . THR A 1 110 ? -1.438 -6.251 3.494 1.00 86.75 110 THR A O 1
ATOM 826 N N . LYS A 1 111 ? -2.842 -5.068 2.203 1.00 86.75 111 LYS A N 1
ATOM 827 C CA . LYS A 1 111 ? -3.384 -4.186 3.245 1.00 86.75 111 LYS A CA 1
ATOM 828 C C . LYS A 1 111 ? -4.890 -4.369 3.352 1.00 86.75 111 LYS A C 1
ATOM 830 O O . LYS A 1 111 ? -5.597 -4.162 2.372 1.00 86.75 111 LYS A O 1
ATOM 835 N N . THR A 1 112 ? -5.351 -4.624 4.569 1.00 88.88 112 THR A N 1
ATOM 836 C CA . THR A 1 112 ? -6.770 -4.801 4.872 1.00 88.88 112 THR A CA 1
ATOM 837 C C . THR A 1 112 ? -7.495 -3.468 4.952 1.00 88.88 112 THR A C 1
ATOM 839 O O . THR A 1 112 ? -7.034 -2.511 5.590 1.00 88.88 112 THR A O 1
ATOM 842 N N . SER A 1 113 ? -8.683 -3.439 4.357 1.00 90.19 113 SER A N 1
AT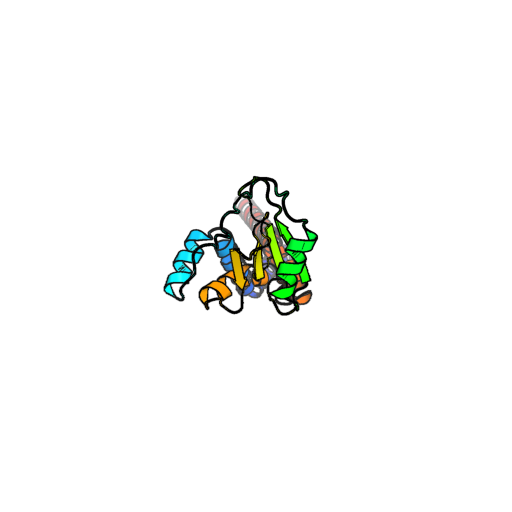OM 843 C CA . SER A 1 113 ? -9.657 -2.360 4.531 1.00 90.19 113 SER A CA 1
ATOM 844 C C . SER A 1 113 ? -10.826 -2.763 5.438 1.00 90.19 113 SER A C 1
ATOM 846 O O . SER A 1 113 ? -11.679 -1.924 5.728 1.00 90.19 113 SER A O 1
ATOM 848 N N . ARG A 1 114 ? -10.838 -4.016 5.917 1.00 94.44 114 ARG A N 1
ATOM 849 C CA . ARG A 1 114 ? -11.765 -4.550 6.920 1.00 94.44 114 ARG A CA 1
ATOM 850 C C . ARG A 1 114 ? -11.028 -4.773 8.243 1.00 94.44 114 ARG A C 1
ATOM 852 O O . ARG A 1 114 ? -10.270 -5.728 8.386 1.00 94.44 114 ARG A O 1
ATOM 859 N N . ASN A 1 115 ? -11.196 -3.860 9.194 1.00 96.25 115 ASN A N 1
ATOM 860 C CA . ASN A 1 115 ? -10.477 -3.884 10.471 1.00 96.25 115 ASN A CA 1
ATOM 861 C C . ASN A 1 115 ? -11.454 -3.683 11.629 1.00 96.25 115 ASN A C 1
ATOM 863 O O . ASN A 1 115 ? -12.262 -2.757 11.592 1.00 96.25 115 ASN A O 1
ATOM 867 N N . VAL A 1 116 ? -11.349 -4.504 12.668 1.00 97.44 116 VAL A N 1
ATOM 868 C CA . VAL A 1 116 ? -12.200 -4.429 13.863 1.00 97.44 116 VAL A CA 1
ATOM 869 C C . VAL A 1 116 ? -11.337 -4.072 15.068 1.00 97.44 116 VAL A C 1
ATOM 871 O O . VAL A 1 116 ? -10.385 -4.784 15.376 1.00 97.44 116 VAL A O 1
ATOM 874 N N . GLY A 1 117 ? -11.654 -2.964 15.732 1.00 97.62 117 GLY A N 1
ATOM 875 C CA . GLY A 1 117 ? -11.087 -2.576 17.020 1.00 97.62 117 GLY A CA 1
ATOM 876 C C . GLY A 1 117 ? -11.916 -3.156 18.163 1.00 97.62 117 GLY A C 1
ATOM 877 O O . GLY A 1 117 ? -13.114 -2.889 18.234 1.00 97.62 117 GLY A O 1
ATOM 878 N N . VAL A 1 118 ? -11.282 -3.918 19.049 1.00 97.88 118 VAL A N 1
ATOM 879 C CA . VAL A 1 118 ? -11.911 -4.625 20.172 1.00 97.88 118 VAL A CA 1
ATOM 880 C C . VAL A 1 118 ? -11.266 -4.183 21.487 1.00 97.88 118 VAL A C 1
ATOM 882 O O . VAL A 1 118 ? -10.035 -4.190 21.617 1.00 97.88 118 VAL A O 1
ATOM 885 N N . ASP A 1 119 ? -12.092 -3.796 22.459 1.00 96.88 119 ASP A N 1
ATOM 886 C CA . ASP A 1 119 ? -11.650 -3.455 23.812 1.00 96.88 119 ASP A CA 1
ATOM 887 C C . ASP A 1 119 ? -10.969 -4.666 24.457 1.00 96.88 119 ASP A C 1
ATOM 889 O O . ASP A 1 119 ? -11.497 -5.780 24.460 1.00 96.88 119 ASP A O 1
ATOM 893 N N . GLN A 1 120 ? -9.772 -4.449 25.000 1.00 95.62 120 GLN A N 1
ATOM 894 C CA . GLN A 1 120 ? -8.956 -5.543 25.510 1.00 95.62 120 GLN A CA 1
ATOM 895 C C . GLN A 1 120 ? -9.481 -6.151 26.815 1.00 95.62 120 GLN A C 1
ATOM 897 O O . GLN A 1 120 ? -8.987 -7.205 27.178 1.00 95.62 120 GLN A O 1
ATOM 902 N N . TYR A 1 121 ? -10.432 -5.541 27.524 1.00 95.81 121 TYR A N 1
ATOM 903 C CA . TYR A 1 121 ? -10.989 -6.061 28.779 1.00 95.81 121 TYR A CA 1
ATOM 904 C C . TYR A 1 121 ? -12.422 -6.549 28.604 1.00 95.81 121 TYR A C 1
ATOM 906 O O . TYR A 1 121 ? -12.724 -7.681 28.969 1.00 95.81 121 TYR A O 1
ATOM 914 N N . SER A 1 122 ? -13.302 -5.722 28.032 1.00 94.25 122 SER A N 1
ATOM 915 C CA . SER A 1 122 ? -14.716 -6.083 27.879 1.00 94.25 122 SER A CA 1
ATOM 916 C C . SER A 1 122 ? -14.986 -6.982 26.672 1.00 94.25 122 SER A C 1
ATOM 918 O O . SER A 1 12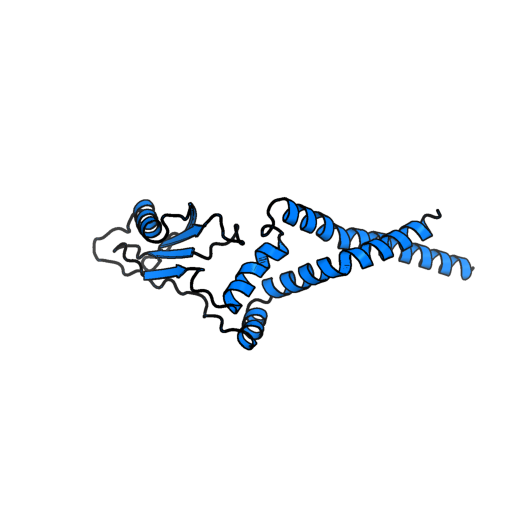2 ? -16.008 -7.663 26.650 1.00 94.25 122 SER A O 1
ATOM 920 N N . GLY A 1 123 ? -14.107 -6.976 25.663 1.00 93.94 123 GLY A N 1
ATOM 921 C CA . GLY A 1 123 ? -14.370 -7.613 24.370 1.00 93.94 123 GLY A CA 1
ATOM 922 C C . GLY A 1 123 ? -15.386 -6.868 23.504 1.00 93.94 123 GLY A C 1
ATOM 923 O O . GLY A 1 123 ? -15.796 -7.381 22.467 1.00 93.94 123 GLY A O 1
ATOM 924 N N . GLU A 1 124 ? -15.786 -5.659 23.899 1.00 96.00 124 GLU A N 1
ATOM 925 C CA . GLU A 1 124 ? -16.701 -4.827 23.123 1.00 96.00 124 GLU A CA 1
ATOM 926 C C . GLU A 1 124 ? -16.032 -4.309 21.844 1.00 96.00 124 GLU A C 1
ATOM 928 O O . GLU A 1 124 ? -14.852 -3.948 21.824 1.00 96.00 124 GLU A O 1
ATOM 933 N N . VAL A 1 125 ? -16.805 -4.234 20.764 1.00 97.44 125 VAL A N 1
ATOM 934 C CA . VAL A 1 125 ? -16.361 -3.650 19.498 1.00 97.44 125 VAL A CA 1
ATOM 935 C C . VAL A 1 125 ? -16.352 -2.131 19.632 1.00 97.44 125 VAL A C 1
ATOM 937 O O . VAL A 1 125 ? -17.400 -1.494 19.684 1.00 97.44 125 VAL A O 1
ATOM 940 N N . LEU A 1 126 ? -15.161 -1.539 19.645 1.00 96.44 126 LEU A N 1
ATOM 941 C CA . LEU A 1 126 ? -14.987 -0.090 19.744 1.00 96.44 126 LEU A CA 1
ATOM 942 C C . LEU A 1 126 ? -15.173 0.600 18.394 1.00 96.44 126 LEU A C 1
ATOM 944 O O . LEU A 1 126 ? -15.698 1.709 18.325 1.00 96.44 126 LEU A O 1
ATOM 948 N N . GLN A 1 127 ? -14.705 -0.034 17.317 1.00 95.88 127 GLN A N 1
ATOM 949 C CA . GLN A 1 127 ? -14.732 0.558 15.987 1.00 95.88 127 GLN A CA 1
ATOM 950 C C . GLN A 1 127 ? -14.667 -0.513 14.901 1.00 95.88 127 GLN A C 1
ATOM 952 O O . GLN A 1 127 ? -13.875 -1.449 14.983 1.00 95.88 127 GLN A O 1
ATOM 957 N N . VAL A 1 128 ? -15.426 -0.313 13.824 1.00 95.88 128 VAL A N 1
ATOM 958 C CA . VAL A 1 128 ? -15.341 -1.132 12.609 1.00 95.88 128 VAL A CA 1
ATOM 959 C C . VAL A 1 128 ? -14.921 -0.255 11.435 1.00 95.88 128 VAL A C 1
ATOM 961 O O . VAL A 1 128 ? -15.494 0.811 11.193 1.00 95.88 128 VAL A O 1
ATOM 964 N N . GLN A 1 129 ? -13.895 -0.693 10.713 1.00 94.38 129 GLN A N 1
ATOM 965 C CA . GLN A 1 129 ? -13.563 -0.223 9.377 1.00 94.38 129 GLN A CA 1
ATOM 966 C C . GLN A 1 129 ? -14.090 -1.248 8.380 1.00 94.38 129 GLN A C 1
ATOM 968 O O . GLN A 1 129 ? -13.672 -2.399 8.437 1.00 94.38 129 GLN A O 1
ATOM 973 N N . ASP A 1 130 ? -14.962 -0.828 7.465 1.00 93.19 130 ASP A N 1
ATOM 974 C CA . ASP A 1 130 ? -15.404 -1.654 6.342 1.00 93.19 130 ASP A CA 1
ATOM 975 C C . ASP A 1 130 ? -15.231 -0.892 5.023 1.00 93.19 130 ASP A C 1
ATOM 977 O O . ASP A 1 130 ? -15.672 0.255 4.870 1.00 93.19 130 ASP A O 1
ATOM 981 N N . ARG A 1 131 ? -14.614 -1.574 4.058 1.00 90.62 131 ARG A N 1
ATOM 982 C CA . ARG A 1 131 ? -14.461 -1.156 2.667 1.00 90.62 131 ARG A CA 1
ATOM 983 C C . ARG A 1 131 ? -15.799 -0.876 1.988 1.00 90.62 131 ARG A C 1
ATOM 985 O O . ARG A 1 131 ? -15.876 0.010 1.136 1.00 90.62 131 ARG A O 1
ATOM 992 N N . ASN A 1 132 ? -16.858 -1.606 2.331 1.00 90.69 132 ASN A N 1
ATOM 993 C CA . ASN A 1 132 ? -18.160 -1.443 1.675 1.00 90.69 132 ASN A CA 1
ATOM 994 C C . ASN A 1 132 ? -18.724 -0.029 1.863 1.00 90.69 132 ASN A C 1
ATOM 996 O O . ASN A 1 132 ? -19.350 0.517 0.955 1.00 90.69 132 ASN A O 1
ATOM 1000 N N . GLY A 1 133 ? -18.413 0.601 2.998 1.00 90.94 133 GLY A N 1
ATOM 1001 C CA . GLY A 1 133 ? -18.761 1.988 3.290 1.00 90.94 133 GLY A CA 1
ATOM 1002 C C . GLY A 1 133 ? -17.766 3.021 2.753 1.00 90.94 133 GLY A C 1
ATOM 1003 O O . GLY A 1 133 ? -17.804 4.164 3.204 1.00 90.94 133 GLY A O 1
ATOM 1004 N N . PHE A 1 134 ? -16.819 2.654 1.883 1.00 93.56 134 PHE A N 1
ATOM 1005 C CA . PHE A 1 134 ? -15.841 3.596 1.333 1.00 93.56 134 PHE A CA 1
ATOM 1006 C C . PHE A 1 134 ? -16.463 4.522 0.291 1.00 93.56 134 PHE A C 1
ATOM 1008 O O . PHE A 1 134 ? -17.170 4.086 -0.624 1.00 93.56 134 PHE A O 1
ATOM 1015 N N . THR A 1 135 ? -16.118 5.804 0.379 1.00 95.56 135 THR A N 1
ATOM 1016 C CA . THR A 1 135 ? -16.385 6.776 -0.684 1.00 95.56 135 THR A CA 1
ATOM 1017 C C . THR A 1 135 ? -15.586 6.436 -1.948 1.00 95.56 135 THR A C 1
ATOM 1019 O O . THR A 1 135 ? -14.634 5.651 -1.920 1.00 95.56 135 THR A O 1
ATOM 1022 N N . ALA A 1 136 ? -15.917 7.069 -3.079 1.00 95.62 136 ALA A N 1
ATOM 1023 C CA . ALA A 1 136 ? -15.139 6.910 -4.310 1.00 95.62 136 ALA A CA 1
ATOM 1024 C C . ALA A 1 136 ? -13.661 7.308 -4.120 1.00 95.62 136 ALA A C 1
ATOM 1026 O O . ALA A 1 136 ? -12.766 6.647 -4.642 1.00 95.62 136 ALA A O 1
ATOM 1027 N N . GLY A 1 137 ? -13.402 8.346 -3.320 1.00 95.69 137 GLY A N 1
ATOM 1028 C CA . GLY A 1 137 ? -12.057 8.794 -2.969 1.00 95.69 137 GLY A CA 1
ATOM 1029 C C . GLY A 1 137 ? -11.294 7.777 -2.123 1.00 95.69 137 GLY A C 1
ATOM 1030 O O . GLY A 1 137 ? -10.122 7.517 -2.378 1.00 95.69 137 GLY A O 1
ATOM 1031 N N . GLU A 1 138 ? -11.949 7.146 -1.152 1.00 94.19 138 GLU A N 1
ATOM 1032 C CA . GLU A 1 138 ? -11.329 6.089 -0.347 1.00 94.19 138 GLU A CA 1
ATOM 1033 C C . GLU A 1 138 ? -11.026 4.844 -1.179 1.00 94.19 138 GLU A C 1
ATOM 1035 O O . GLU A 1 138 ? -9.916 4.322 -1.090 1.00 94.19 138 GLU A O 1
ATOM 1040 N N . LYS A 1 139 ? -11.949 4.434 -2.061 1.00 94.19 139 LYS A N 1
ATOM 1041 C CA . LYS A 1 139 ? -11.698 3.361 -3.033 1.00 94.19 139 LYS A CA 1
ATOM 1042 C C . LYS A 1 139 ? -10.521 3.719 -3.940 1.00 94.19 139 LYS A C 1
ATOM 1044 O O . LYS A 1 139 ? -9.615 2.914 -4.101 1.00 94.19 139 LYS A O 1
ATOM 1049 N N . PHE A 1 140 ? -10.461 4.937 -4.477 1.00 94.81 140 PHE A N 1
ATOM 1050 C CA . PHE A 1 140 ? -9.314 5.380 -5.276 1.00 94.81 140 PHE A CA 1
ATOM 1051 C C . PHE A 1 140 ? -7.986 5.207 -4.523 1.00 94.81 140 PHE A C 1
ATOM 1053 O O . PHE A 1 140 ? -7.043 4.633 -5.065 1.00 94.81 140 PHE A O 1
ATOM 1060 N N . LEU A 1 141 ? -7.920 5.645 -3.261 1.00 93.94 141 LEU A N 1
ATOM 1061 C CA . LEU A 1 141 ? -6.717 5.512 -2.433 1.00 93.94 141 LEU A CA 1
ATOM 1062 C C . LEU A 1 141 ? -6.364 4.050 -2.131 1.00 93.94 141 LEU A C 1
ATOM 1064 O O . LEU A 1 141 ? -5.183 3.700 -2.109 1.00 93.94 141 LEU A O 1
ATOM 1068 N N . GLU A 1 142 ? -7.368 3.205 -1.908 1.00 93.06 142 GLU A N 1
ATOM 1069 C CA . GLU A 1 142 ? -7.209 1.765 -1.701 1.00 93.06 142 GLU A CA 1
ATOM 1070 C C . GLU A 1 142 ? -6.570 1.084 -2.921 1.00 93.06 142 GLU A C 1
ATOM 1072 O O . GLU A 1 142 ? -5.670 0.257 -2.761 1.00 93.06 142 GLU A O 1
ATOM 1077 N N . TRP A 1 143 ? -6.980 1.484 -4.129 1.00 94.31 143 TRP A N 1
ATOM 1078 C CA . TRP A 1 143 ? -6.520 0.940 -5.410 1.00 94.31 143 TRP A CA 1
ATOM 1079 C C . TRP A 1 143 ? -5.103 1.371 -5.816 1.00 94.31 143 TRP A C 1
ATOM 1081 O O . TRP A 1 143 ? -4.493 0.716 -6.662 1.00 94.31 143 TRP A O 1
ATOM 1091 N N . LEU A 1 144 ? -4.532 2.416 -5.206 1.00 95.44 144 LEU A N 1
ATOM 1092 C CA . LEU A 1 144 ? -3.191 2.901 -5.560 1.00 95.44 144 LEU A CA 1
ATOM 1093 C C . LEU A 1 144 ? -2.112 1.824 -5.411 1.00 95.44 144 LEU A C 1
ATOM 1095 O O . LEU A 1 144 ? -1.304 1.636 -6.319 1.00 95.44 144 LEU A O 1
ATOM 1099 N N . PHE A 1 145 ? -2.093 1.118 -4.276 1.00 95.44 145 PHE A N 1
ATOM 1100 C CA . PHE A 1 145 ? -1.091 0.080 -4.033 1.00 95.44 145 PHE A CA 1
ATOM 1101 C C . PHE A 1 145 ? -1.299 -1.144 -4.936 1.00 95.44 145 PHE A C 1
ATOM 1103 O O . PHE A 1 145 ? -0.326 -1.552 -5.570 1.00 95.44 145 PHE A O 1
ATOM 1110 N N . PRO A 1 146 ? -2.526 -1.680 -5.081 1.00 95.06 146 PRO A N 1
ATOM 1111 C CA . PRO A 1 146 ? -2.781 -2.813 -5.957 1.00 95.06 146 PRO A CA 1
ATOM 1112 C C . PRO A 1 146 ? -2.421 -2.589 -7.420 1.00 95.06 146 PRO A C 1
ATOM 1114 O O . PRO A 1 146 ? -1.900 -3.489 -8.078 1.00 95.06 146 PRO A O 1
ATOM 1117 N N . LEU A 1 147 ? -2.666 -1.378 -7.926 1.00 95.06 147 LEU A N 1
ATOM 1118 C CA . LEU A 1 147 ? -2.276 -0.995 -9.280 1.00 95.06 147 LEU A CA 1
ATOM 1119 C C . LEU A 1 147 ? -0.762 -0.834 -9.411 1.00 95.06 147 LEU A C 1
ATOM 1121 O O . LEU A 1 147 ? -0.191 -1.251 -10.414 1.00 95.06 147 LEU A O 1
ATOM 1125 N N . HIS A 1 148 ? -0.106 -0.253 -8.404 1.00 96.38 148 HIS A N 1
ATOM 1126 C CA . HIS A 1 148 ? 1.336 -0.028 -8.437 1.00 96.38 148 HIS A CA 1
ATOM 1127 C C . HIS A 1 148 ? 2.144 -1.325 -8.342 1.00 96.38 148 HIS A C 1
ATOM 1129 O O . HIS A 1 148 ? 3.138 -1.485 -9.045 1.00 96.38 148 HIS A O 1
ATOM 1135 N N . SER A 1 149 ? 1.737 -2.245 -7.465 1.00 95.62 149 SER A N 1
ATOM 1136 C CA . SER A 1 149 ? 2.402 -3.539 -7.286 1.00 95.62 149 SER A CA 1
ATOM 1137 C C . SER A 1 149 ? 1.962 -4.577 -8.323 1.00 95.62 149 SER A C 1
ATOM 1139 O O . SER A 1 149 ? 2.625 -5.600 -8.493 1.00 95.62 149 SER A O 1
ATOM 1141 N N . GLY A 1 150 ? 0.849 -4.323 -9.015 1.00 95.12 150 GLY A N 1
ATOM 1142 C CA . GLY A 1 150 ? 0.248 -5.235 -9.980 1.00 95.12 150 GLY A CA 1
ATOM 1143 C C . GLY A 1 150 ? -0.575 -6.355 -9.340 1.00 95.12 150 GLY A C 1
ATOM 1144 O O . GLY A 1 150 ? -1.089 -7.205 -10.064 1.00 95.12 150 GLY A O 1
ATOM 1145 N N . GLU A 1 151 ? -0.732 -6.380 -8.011 1.00 94.06 151 GLU A N 1
ATOM 1146 C CA . GLU A 1 151 ? -1.511 -7.434 -7.346 1.00 94.06 151 GLU A CA 1
ATOM 1147 C C . GLU A 1 151 ? -2.999 -7.406 -7.682 1.00 94.06 151 GLU A C 1
ATOM 1149 O O . GLU A 1 151 ? -3.622 -8.464 -7.643 1.00 94.06 151 GLU A O 1
ATOM 1154 N N . ALA A 1 152 ? -3.538 -6.250 -8.091 1.00 92.56 152 ALA A N 1
ATOM 1155 C CA . ALA A 1 152 ? -4.929 -6.128 -8.529 1.00 92.56 152 ALA A CA 1
ATOM 1156 C C . ALA A 1 152 ? -5.289 -7.111 -9.656 1.00 92.56 152 ALA A C 1
ATOM 1158 O O . ALA A 1 152 ? -6.440 -7.512 -9.788 1.00 92.56 152 ALA A O 1
ATOM 1159 N N . PHE A 1 153 ? -4.300 -7.500 -10.470 1.00 92.69 153 PHE A N 1
ATOM 1160 C CA . PHE A 1 153 ? -4.458 -8.448 -11.576 1.00 92.69 153 PHE A CA 1
ATOM 1161 C C . PHE A 1 153 ? -3.670 -9.745 -11.335 1.00 92.69 153 PHE A C 1
ATOM 1163 O O . PHE A 1 153 ? -3.237 -10.417 -12.277 1.00 92.69 153 PHE A O 1
ATOM 1170 N N . GLY A 1 154 ? -3.428 -10.083 -10.066 1.00 92.56 154 GLY A N 1
ATOM 1171 C CA . GLY A 1 154 ? -2.785 -11.326 -9.656 1.00 92.56 154 GLY A CA 1
ATOM 1172 C C . GLY A 1 154 ? -1.368 -11.491 -10.209 1.00 92.56 154 GLY A C 1
ATOM 1173 O O . GLY A 1 154 ? -0.548 -10.573 -10.175 1.00 92.56 154 GLY A O 1
ATOM 1174 N N . ALA A 1 155 ? -1.049 -12.698 -10.679 1.00 94.75 155 ALA A N 1
ATOM 1175 C CA . ALA A 1 155 ? 0.275 -13.015 -11.215 1.00 94.75 155 ALA A CA 1
ATOM 1176 C C . ALA A 1 155 ? 0.588 -12.222 -12.494 1.00 94.75 155 ALA A C 1
ATOM 1178 O O . ALA A 1 155 ? 1.699 -11.720 -12.641 1.00 94.75 155 ALA A O 1
ATOM 1179 N N . VAL A 1 156 ? -0.401 -12.048 -13.379 1.00 96.12 156 VAL A N 1
ATOM 1180 C CA . VAL A 1 156 ? -0.226 -11.340 -14.656 1.00 96.12 156 VAL A CA 1
ATOM 1181 C C . VAL A 1 156 ? 0.141 -9.877 -14.418 1.00 96.12 156 VAL A C 1
ATOM 1183 O O . VAL A 1 156 ? 1.120 -9.390 -14.983 1.00 96.12 156 VAL A O 1
ATOM 1186 N N . GLY A 1 157 ? -0.588 -9.183 -13.538 1.00 95.19 157 GLY A N 1
ATOM 1187 C CA . GLY A 1 157 ? -0.282 -7.792 -13.197 1.00 95.19 157 GLY A CA 1
ATOM 1188 C C . GLY A 1 157 ? 1.100 -7.634 -12.569 1.00 95.19 157 GLY A C 1
ATOM 1189 O O . GLY A 1 157 ? 1.863 -6.759 -12.979 1.00 95.19 157 GLY A O 1
ATOM 1190 N N . ARG A 1 158 ? 1.468 -8.523 -11.639 1.00 95.81 158 ARG A N 1
ATOM 1191 C CA . ARG A 1 158 ? 2.807 -8.533 -11.025 1.00 95.81 158 ARG A CA 1
ATOM 1192 C C . ARG A 1 158 ? 3.914 -8.773 -12.053 1.00 95.81 158 ARG A C 1
ATOM 1194 O O . ARG A 1 158 ? 4.942 -8.103 -11.997 1.00 95.81 158 ARG A O 1
ATOM 1201 N N . SER A 1 159 ? 3.711 -9.669 -13.021 1.00 97.19 159 SER A N 1
ATOM 1202 C CA . SER A 1 159 ? 4.663 -9.880 -14.118 1.00 97.19 159 SER A CA 1
ATOM 1203 C C . SER A 1 159 ? 4.813 -8.634 -14.991 1.00 97.19 159 SER A C 1
ATOM 1205 O O . SER A 1 159 ? 5.937 -8.253 -15.311 1.00 97.19 159 SER A O 1
ATOM 1207 N N . ILE A 1 160 ? 3.711 -7.958 -15.337 1.00 95.69 160 ILE A N 1
ATOM 1208 C CA . ILE A 1 160 ? 3.759 -6.698 -16.095 1.00 95.69 160 ILE A CA 1
ATOM 1209 C C . ILE A 1 160 ? 4.571 -5.654 -15.324 1.00 95.69 160 ILE A C 1
ATOM 1211 O O . ILE A 1 160 ? 5.516 -5.089 -15.872 1.00 95.69 160 ILE A O 1
ATOM 1215 N N . VAL A 1 161 ? 4.251 -5.434 -14.047 1.00 96.44 161 VAL A N 1
ATOM 1216 C CA . VAL A 1 161 ? 4.961 -4.473 -13.192 1.00 96.44 161 VAL A CA 1
ATOM 1217 C C . VAL A 1 161 ? 6.445 -4.819 -13.065 1.00 96.44 161 VAL A C 1
ATOM 1219 O O . VAL A 1 161 ? 7.275 -3.917 -13.146 1.00 96.44 161 VAL A O 1
ATOM 1222 N N . LEU A 1 162 ? 6.808 -6.100 -12.950 1.00 96.62 162 LEU A N 1
ATOM 1223 C CA . LEU A 1 162 ? 8.204 -6.546 -12.923 1.00 96.62 162 LEU A CA 1
ATOM 1224 C C . LEU A 1 162 ? 8.961 -6.120 -14.191 1.00 96.62 162 LEU A C 1
ATOM 1226 O O . LEU A 1 162 ? 10.011 -5.483 -14.098 1.00 96.62 162 LEU A O 1
ATOM 1230 N N . PHE A 1 163 ? 8.435 -6.430 -15.379 1.00 96.00 163 PHE A N 1
ATOM 1231 C CA . PHE A 1 163 ? 9.102 -6.087 -16.641 1.00 96.00 163 PHE A CA 1
ATOM 1232 C C . PHE A 1 163 ? 9.131 -4.578 -16.898 1.00 96.00 163 PHE A C 1
ATOM 1234 O O . PHE A 1 163 ? 10.141 -4.041 -17.362 1.00 96.00 163 PHE A O 1
ATOM 1241 N N . ILE A 1 164 ? 8.058 -3.867 -16.548 1.00 96.38 164 ILE A N 1
ATOM 1242 C CA . ILE A 1 164 ? 8.030 -2.406 -16.637 1.00 96.38 164 ILE A CA 1
ATOM 1243 C C . ILE A 1 164 ? 9.025 -1.791 -15.646 1.00 96.38 164 ILE A C 1
ATOM 1245 O O . ILE A 1 164 ? 9.744 -0.864 -16.012 1.00 96.38 164 ILE A O 1
ATOM 1249 N N . GLY A 1 165 ? 9.176 -2.351 -14.446 1.00 95.50 165 GLY A N 1
ATOM 1250 C CA . GLY A 1 165 ? 10.163 -1.926 -13.451 1.00 95.50 165 GLY A CA 1
ATOM 1251 C C . GLY A 1 165 ? 11.619 -2.074 -13.908 1.00 95.50 165 GLY A C 1
ATOM 1252 O O . GLY A 1 165 ? 12.476 -1.299 -13.486 1.00 95.50 165 GLY A O 1
ATOM 1253 N N . LEU A 1 166 ? 11.913 -2.998 -14.829 1.00 96.12 166 LEU A N 1
ATOM 1254 C CA . LEU A 1 166 ? 13.236 -3.126 -15.461 1.00 96.12 166 LEU A CA 1
ATOM 1255 C C . LEU A 1 166 ? 13.473 -2.095 -16.576 1.00 96.12 166 LEU A C 1
ATOM 1257 O O . LEU A 1 166 ? 14.613 -1.864 -16.990 1.00 96.12 166 LEU A O 1
ATOM 1261 N N . THR A 1 167 ? 12.415 -1.443 -17.061 1.00 96.06 167 THR A N 1
ATOM 1262 C CA . THR A 1 167 ? 12.501 -0.498 -18.177 1.00 96.06 167 THR A CA 1
ATOM 1263 C C . THR A 1 167 ? 13.361 0.732 -17.860 1.00 96.06 167 THR A C 1
ATOM 1265 O O . THR A 1 167 ? 14.227 1.049 -18.677 1.00 96.06 167 THR A O 1
ATOM 1268 N N . PRO A 1 168 ? 13.231 1.412 -16.702 1.00 95.50 168 PRO A N 1
ATOM 1269 C CA . PRO A 1 168 ? 14.117 2.520 -16.344 1.00 95.50 168 PRO A CA 1
ATOM 1270 C C . PRO A 1 168 ? 15.604 2.147 -16.377 1.00 95.50 168 PRO A C 1
ATOM 1272 O O . PRO A 1 168 ? 16.416 2.929 -16.870 1.00 95.50 168 PRO A O 1
ATOM 1275 N N . LEU A 1 169 ? 15.965 0.935 -15.934 1.00 96.25 169 LEU A N 1
ATOM 1276 C CA . LEU A 1 169 ? 17.341 0.437 -16.009 1.00 96.25 169 LEU A CA 1
ATOM 1277 C C . LEU A 1 169 ? 17.791 0.257 -17.465 1.00 96.25 169 LEU A C 1
ATOM 1279 O O . LEU A 1 169 ? 18.866 0.726 -17.844 1.00 96.25 169 LEU A O 1
ATOM 1283 N N . ALA A 1 170 ? 16.962 -0.372 -18.302 1.00 95.25 170 ALA A N 1
ATOM 1284 C CA . ALA A 1 170 ? 17.252 -0.537 -19.725 1.00 95.25 170 ALA A CA 1
ATOM 1285 C C . ALA A 1 170 ? 17.416 0.820 -20.435 1.00 95.25 170 ALA A C 1
ATOM 1287 O O . ALA A 1 170 ? 18.360 1.011 -21.211 1.00 95.25 170 ALA A O 1
ATOM 1288 N N . LEU A 1 171 ? 16.545 1.788 -20.139 1.00 95.69 171 LEU A N 1
ATOM 1289 C CA . LEU A 1 171 ? 16.625 3.152 -20.660 1.00 95.69 171 LEU A CA 1
ATOM 1290 C C . LEU A 1 171 ? 17.894 3.862 -20.180 1.00 95.69 171 LEU A C 1
ATOM 1292 O O . LEU A 1 171 ? 18.588 4.470 -20.995 1.00 95.69 171 LEU A O 1
ATOM 1296 N N . TYR A 1 172 ? 18.253 3.737 -18.903 1.00 96.69 172 TYR A N 1
ATOM 1297 C CA . TYR A 1 172 ? 19.490 4.301 -18.365 1.00 96.69 172 TYR A CA 1
ATOM 1298 C C . TYR A 1 172 ? 20.726 3.741 -19.079 1.00 96.69 172 TYR A C 1
ATOM 1300 O O . TYR A 1 172 ? 21.542 4.509 -19.591 1.00 96.69 172 TYR A O 1
ATOM 1308 N N . VAL A 1 173 ? 20.845 2.413 -19.189 1.00 96.50 173 VAL A N 1
ATOM 1309 C CA . VAL A 1 173 ? 21.989 1.754 -19.841 1.00 96.50 173 VAL A CA 1
ATOM 1310 C C . VAL A 1 173 ? 22.089 2.166 -21.309 1.00 96.50 173 VAL A C 1
ATOM 1312 O O . VAL A 1 173 ? 23.143 2.614 -21.763 1.00 96.50 173 VAL A O 1
ATOM 1315 N N . THR A 1 174 ? 20.994 2.068 -22.063 1.00 95.50 174 THR A N 1
ATOM 1316 C CA . THR A 1 174 ? 20.983 2.422 -23.491 1.00 95.50 174 THR A CA 1
ATOM 1317 C C . THR A 1 174 ? 21.231 3.916 -23.730 1.00 95.50 174 THR A C 1
ATOM 1319 O O . THR A 1 174 ? 21.988 4.277 -24.638 1.00 95.50 174 THR A O 1
ATOM 1322 N N . GLY A 1 175 ? 20.689 4.790 -22.875 1.00 94.44 175 GLY A N 1
ATOM 1323 C CA . GLY A 1 175 ? 20.929 6.233 -22.906 1.00 94.44 175 GLY A CA 1
ATOM 1324 C C . GLY A 1 175 ? 22.386 6.585 -22.601 1.00 94.44 175 GLY A C 1
ATOM 1325 O O . GLY A 1 175 ? 23.014 7.350 -23.341 1.00 94.44 175 GLY A O 1
ATOM 1326 N N . PHE A 1 176 ? 22.970 5.962 -21.576 1.00 95.81 176 PHE A N 1
ATOM 1327 C CA . PHE A 1 176 ? 24.373 6.144 -21.202 1.00 95.81 176 PHE A CA 1
ATOM 1328 C C . PHE A 1 176 ? 25.334 5.671 -22.300 1.00 95.81 176 PHE A C 1
ATOM 1330 O O . PHE A 1 176 ? 26.276 6.386 -22.665 1.00 95.81 176 PHE A O 1
ATOM 1337 N N . LEU A 1 177 ? 25.079 4.497 -22.890 1.00 94.25 177 LEU A N 1
ATOM 1338 C CA . LEU A 1 177 ? 25.853 3.990 -24.025 1.00 94.25 177 LEU A CA 1
ATOM 1339 C C . LEU A 1 177 ? 25.818 4.975 -25.197 1.00 94.25 177 LEU A C 1
ATOM 1341 O O . LEU A 1 177 ? 26.870 5.300 -25.762 1.00 94.25 177 LEU A O 1
ATOM 1345 N N . ARG A 1 178 ? 24.638 5.516 -25.524 1.00 91.81 178 ARG A N 1
ATOM 1346 C CA . ARG A 1 178 ? 24.488 6.490 -26.611 1.00 91.81 178 ARG A CA 1
ATOM 1347 C C . ARG A 1 178 ? 25.208 7.804 -26.317 1.00 91.81 178 ARG A C 1
ATOM 1349 O O . ARG A 1 178 ? 25.860 8.356 -27.208 1.00 91.81 178 ARG A O 1
ATOM 1356 N N . TRP A 1 179 ? 25.149 8.287 -25.078 1.00 93.19 179 TRP A N 1
ATOM 1357 C CA . TRP A 1 179 ? 25.903 9.461 -24.636 1.00 93.19 179 TRP A CA 1
ATOM 1358 C C . TRP A 1 179 ? 27.418 9.259 -24.801 1.00 93.19 179 TRP A C 1
ATOM 1360 O O . TRP A 1 179 ? 28.098 10.113 -25.381 1.00 93.19 179 TRP A O 1
ATOM 1370 N N . ARG A 1 180 ? 27.952 8.098 -24.391 1.00 93.12 180 ARG A N 1
ATOM 1371 C CA . ARG A 1 180 ? 29.382 7.766 -24.520 1.00 93.12 180 ARG A CA 1
ATOM 1372 C C . ARG A 1 180 ? 29.832 7.695 -25.981 1.00 93.12 180 ARG A C 1
ATOM 1374 O O . ARG A 1 180 ? 30.900 8.214 -26.309 1.00 93.12 180 ARG A O 1
ATOM 1381 N N . GLN A 1 181 ? 29.028 7.092 -26.857 1.00 89.81 181 GLN A N 1
ATOM 1382 C CA . GLN A 1 181 ? 29.288 7.027 -28.303 1.00 89.81 181 GLN A CA 1
ATOM 1383 C C . GLN A 1 181 ? 29.359 8.429 -28.918 1.00 89.81 181 GLN A C 1
ATOM 1385 O O . GLN A 1 181 ? 30.361 8.784 -29.539 1.00 89.81 181 GLN A O 1
ATOM 1390 N N . ARG A 1 182 ? 28.357 9.281 -28.648 1.00 87.94 182 ARG A N 1
ATOM 1391 C CA . ARG A 1 182 ? 28.344 10.676 -29.120 1.00 87.94 182 ARG A CA 1
ATOM 1392 C C . ARG A 1 182 ? 29.553 11.465 -28.619 1.00 87.94 182 ARG A C 1
ATOM 1394 O O . ARG A 1 182 ? 30.143 12.233 -29.376 1.00 87.94 182 ARG A O 1
ATOM 1401 N N . ARG A 1 183 ? 29.959 11.262 -27.362 1.00 90.50 183 ARG A N 1
ATOM 1402 C CA . ARG A 1 183 ? 31.142 11.920 -26.787 1.00 90.50 183 ARG A CA 1
ATOM 1403 C C . ARG A 1 183 ? 32.441 11.480 -27.467 1.00 90.50 183 ARG A C 1
ATOM 1405 O O . ARG A 1 183 ? 33.303 12.320 -27.703 1.00 90.50 183 ARG A O 1
ATOM 1412 N N . ARG A 1 184 ? 32.583 10.194 -27.807 1.00 87.31 184 ARG A N 1
ATOM 1413 C CA . ARG A 1 184 ? 33.738 9.668 -28.558 1.00 87.31 184 ARG A CA 1
ATOM 1414 C C . ARG A 1 184 ? 33.791 10.215 -29.984 1.00 87.31 184 ARG A C 1
ATOM 1416 O O . ARG A 1 184 ? 34.855 10.660 -30.396 1.00 87.31 184 ARG A O 1
ATOM 1423 N N . GLY A 1 185 ? 32.661 10.250 -30.691 1.00 83.06 185 GLY A N 1
ATOM 1424 C CA . GLY A 1 185 ? 32.574 10.845 -32.030 1.00 83.06 185 GLY A CA 1
ATOM 1425 C C . GLY A 1 185 ? 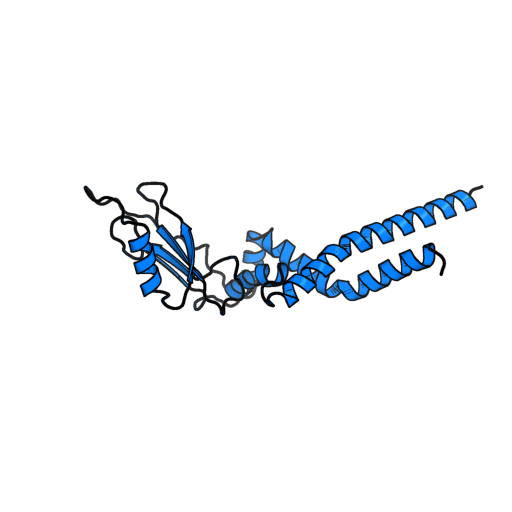32.963 12.325 -32.035 1.00 83.06 185 GLY A C 1
ATOM 1426 O O . GLY A 1 185 ? 33.806 12.734 -32.822 1.00 83.06 185 GLY A O 1
ATOM 1427 N N . ARG A 1 186 ? 32.454 13.108 -31.073 1.00 82.38 186 ARG A N 1
ATOM 1428 C CA . ARG A 1 186 ? 32.830 14.526 -30.901 1.00 82.38 186 ARG A CA 1
ATOM 1429 C C . ARG A 1 186 ? 34.311 14.736 -30.588 1.00 82.38 186 ARG A C 1
ATOM 1431 O O . ARG A 1 186 ? 34.864 15.750 -30.986 1.00 82.38 186 ARG A O 1
ATOM 1438 N N . ARG A 1 187 ? 34.944 13.818 -29.849 1.00 78.25 187 ARG A N 1
ATOM 1439 C CA . ARG A 1 187 ? 36.391 13.874 -29.591 1.00 78.25 187 ARG A CA 1
ATOM 1440 C C . ARG A 1 187 ? 37.194 13.547 -30.846 1.00 78.25 187 ARG A C 1
ATOM 1442 O O . ARG A 1 187 ? 38.134 14.265 -31.128 1.00 78.25 187 ARG A O 1
ATOM 1449 N N . ARG A 1 188 ? 36.803 12.519 -31.604 1.00 74.38 188 ARG A N 1
ATOM 1450 C CA . ARG A 1 188 ? 37.468 12.146 -32.864 1.00 74.38 188 ARG A CA 1
ATOM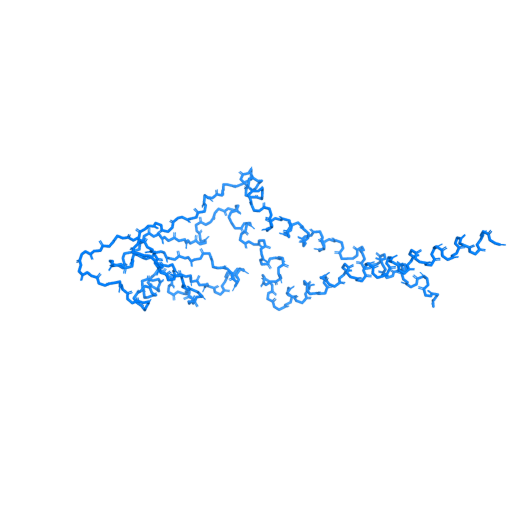 1451 C C . ARG A 1 188 ? 37.335 13.198 -33.961 1.00 74.38 188 ARG A C 1
ATOM 1453 O O . ARG A 1 188 ? 38.231 13.289 -34.766 1.00 74.38 188 ARG A O 1
ATOM 1460 N N . ALA A 1 189 ? 36.248 13.968 -33.983 1.00 72.44 189 ALA A N 1
ATOM 1461 C CA . ALA A 1 189 ? 36.056 15.057 -34.944 1.00 72.44 189 ALA A CA 1
ATOM 1462 C C . ALA A 1 189 ? 36.784 16.364 -34.565 1.00 72.44 189 ALA A C 1
ATOM 1464 O O . ALA A 1 189 ? 36.721 17.330 -35.315 1.00 72.44 189 ALA A O 1
ATOM 1465 N N . LYS A 1 190 ? 37.393 16.430 -33.371 1.00 64.62 190 LYS A N 1
ATOM 1466 C CA . LYS A 1 190 ? 38.203 17.572 -32.909 1.00 64.62 190 LYS A CA 1
ATOM 1467 C C . LYS A 1 190 ? 39.710 17.378 -33.134 1.00 64.62 190 LYS A C 1
ATOM 1469 O O . LYS A 1 190 ? 40.451 18.324 -32.893 1.00 64.62 190 LYS A O 1
ATOM 1474 N N . TYR A 1 191 ? 40.129 16.176 -33.522 1.00 52.09 191 TYR A N 1
ATOM 1475 C CA . TYR A 1 191 ? 41.485 15.833 -33.956 1.00 52.09 191 TYR A CA 1
ATOM 1476 C C . TYR A 1 191 ? 41.449 15.565 -35.457 1.00 52.09 191 TYR A C 1
ATOM 1478 O O . TYR A 1 191 ? 42.483 15.814 -36.103 1.00 52.09 191 TYR A O 1
#

Radius of gyration: 25.03 Å; chains: 1; bounding box: 60×34×76 Å